Protein AF-0000000080394093 (afdb_homodimer)

Radius of gyration: 34.46 Å; Cα contacts (8 Å, |Δi|>4): 386; chains: 2; bounding box: 91×130×90 Å

Organism: NCBI:txid7252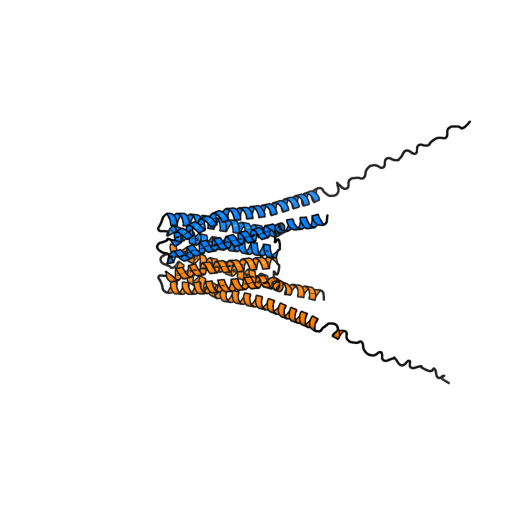0

Foldseek 3Di:
DPDDPPPPPPPDPPPPDDPPPVVPVPPVVVVVVVVVVVVLVVLLVVLVVLLVVLVVLLVQLLVLLVLLLVVQCPDPCVVVSVVLNVLSNVLNVLSVVLNVLVVCCLPPNVDPVSLVVNLVSLLVNLVSLVVSLVVLCVCLVVDDDPSNNVSSNSSSVSSNVSSVSSNVSSVSCVVSVVSSPPVVVVVVVVVVD/DPDDPPPVPPPPPPPDDDPPPVVVVPPVVVVVVVVVVVVLVVLLVVLVVLLVVLVVLLVQLLVLLVLLLVVQCPDPCNVVSVVLNVLSNVLNVLSVVLNVLVVCCLPPNVDPVSLVVNLVSLLVNLVSLVVSLVVLCVCLVVDPDPSNNVSSNSSSVSSNVSSVSSNVSSVSCVVSVVSSPVVVVVVVVVVVD

Secondary structure (DSSP, 8-state):
--------------------TTTTS-HHHHHHHHHHHHHHHHHHHHHHHHHHHHHHHHHHHHHHHHHHHHHHHTSS-HHHHHHHHHHHHHHHHHHHHHHHHHHHHHHT---HHHHHHHHHHHHHHHHHHHHHHHHHHHHHHH-SSHHHHHHHHHHHHHHHHHHHHHHHHHHHHHHHGGGGSHHHHHHHHHHH-/--------------------TTTTS-HHHHHHHHHHHHHHHHHHHHHHHHHHHHHHHHHHHHHHHHHHHHHHHTSS-HHHHHHHHHHHHHHHHHHHHHHHHHHHHHHT---HHHHHHHHHHHHHHHHHHHHHHHHHHHHHHT-SSHHHHHHHHHHHHHHHHHHHHHHHHHHHHHHHGGGGSHHHHHHHHHHH-

Solvent-accessible surface area (backbone atoms only — not comparable to full-atom values): 19921 Å² total; per-residue (Å²): 137,84,73,87,73,80,75,77,75,79,75,78,80,81,77,80,82,82,80,70,72,68,66,75,54,49,64,59,56,56,43,47,48,50,48,45,47,48,48,44,50,46,52,33,48,49,52,51,51,48,50,51,49,52,52,56,55,47,53,56,35,44,52,30,25,51,52,31,25,55,48,31,69,68,38,93,53,40,72,78,29,44,37,58,26,47,41,34,50,49,51,40,52,52,48,52,51,48,50,57,51,45,53,40,33,77,72,72,44,66,42,56,36,48,51,14,23,45,40,15,34,34,40,42,48,14,52,48,24,47,44,47,18,42,43,31,42,44,49,21,70,68,41,87,46,70,69,46,22,54,32,20,44,51,32,16,53,40,25,43,51,45,16,52,48,30,40,52,44,27,52,48,46,69,73,46,47,75,42,67,44,47,69,60,51,51,54,55,51,52,65,73,94,135,84,73,79,73,77,73,74,72,76,73,77,78,80,74,79,81,80,81,71,69,69,68,75,54,49,66,60,57,56,44,47,46,50,48,46,47,47,48,44,51,47,52,33,49,49,52,50,50,48,52,50,50,52,52,56,55,46,53,57,37,44,52,31,26,53,53,31,27,56,47,30,71,69,38,93,55,40,73,79,29,44,38,59,27,46,40,33,49,50,51,40,52,53,48,50,50,49,52,55,51,46,54,39,32,76,72,72,43,65,40,57,36,47,52,14,23,44,40,17,33,35,40,42,46,14,52,48,25,47,44,47,20,44,43,30,42,44,49,22,70,68,40,87,47,69,68,45,22,54,30,20,46,51,31,16,52,40,25,43,51,46,16,51,49,30,38,53,45,28,52,49,46,68,73,46,46,75,43,67,43,48,70,60,51,52,53,54,53,53,64,74,95

Nearest PDB structures (foldseek):
  8qae-assembly1_A  TM=5.872E-01  e=1.896E-01  synthetic construct
  2lqg-assembly1_A  TM=5.847E-01  e=2.191E-01  Mus musculus
  8vdp-assembly1_A  TM=6.093E-01  e=1.578E+00  Mus musculus
  8qae-assembly1_A  TM=5.872E-01  e=1.845E-01  synthetic construct
  2lqg-assembly1_A  TM=5.827E-01  e=2.239E-01  Mus musculus

Sequence (386 aa):
MCEKGICVALTPISLSPFVTVDKLVPTDFFGSATSSMSIFDDKGRLLKLTWYTCMAVSVAYVIAALVLASRLSKSETPVATQPTAFAAIWSMLVLLAILIGGTLVFNRVQTPVATGVLLGCTAMFSQIELMLFTIFEAHSRDAVTASEKSAGQATATFAFFLAVIFGVFSIFLLMWRQYLHVGSSQSSMDSYAMCEKGICVALTPISLSPFVTVDKLVPTDFFGSATSSMSIFDDKGRLLKLTWYTCMAVSVAYVIAALVLASRLSKSETPVATQPTAFAAIWSMLVLLAILIGGTLVFNRVQTPVATGVLLGCTAMFSQIELMLFTIFEAHSRDAVTASEKSAGQATATFAFFLAVIFGVFSIFLLMWRQYLHVGSSQSSMDSYA

pLDDT: mean 76.75, std 25.24, range [20.83, 98.19]

Structure (mmCIF, N/CA/C/O backbone):
data_AF-0000000080394093-model_v1
#
loop_
_entity.id
_entity.type
_entity.pdbx_description
1 polymer 'Uncharacterized protein'
#
loop_
_atom_site.group_PDB
_atom_site.id
_atom_site.type_symbol
_atom_site.label_atom_id
_atom_site.label_alt_id
_atom_site.label_comp_id
_atom_site.label_asym_id
_atom_site.label_entity_id
_atom_site.label_seq_id
_atom_site.pdbx_PDB_ins_code
_atom_site.Cartn_x
_atom_site.Cartn_y
_atom_site.Cartn_z
_atom_site.occupancy
_atom_site.B_iso_or_equiv
_atom_site.auth_seq_id
_atom_site.auth_comp_id
_atom_site.auth_asym_id
_atom_site.auth_atom_id
_atom_site.pdbx_PDB_model_num
ATOM 1 N N . MET A 1 1 ? 45.688 100.375 13.906 1 20.83 1 MET A N 1
ATOM 2 C CA . MET A 1 1 ? 46.625 99.312 14.094 1 20.83 1 MET A CA 1
ATOM 3 C C . MET A 1 1 ? 45.938 98.062 14.656 1 20.83 1 MET A C 1
ATOM 5 O O . MET A 1 1 ? 45.5 98.062 15.812 1 20.83 1 MET A O 1
ATOM 9 N N . CYS A 1 2 ? 45.25 97.312 13.883 1 25.61 2 CYS A N 1
ATOM 10 C CA . CYS A 1 2 ? 44.156 96.375 13.75 1 25.61 2 CYS A CA 1
ATOM 11 C C . CYS A 1 2 ? 44.594 95 14.258 1 25.61 2 CYS A C 1
ATOM 13 O O . CYS A 1 2 ? 45.219 94.25 13.523 1 25.61 2 CYS A O 1
ATOM 15 N N . GLU A 1 3 ? 45.406 95 15.312 1 21.2 3 GLU A N 1
ATOM 16 C CA . GLU A 1 3 ? 46.25 93.875 15.602 1 21.2 3 GLU A CA 1
ATOM 17 C C . GLU A 1 3 ? 45.438 92.562 15.562 1 21.2 3 GLU A C 1
ATOM 19 O O . GLU A 1 3 ? 44.188 92.625 15.633 1 21.2 3 GLU A O 1
ATOM 24 N N . LYS A 1 4 ? 46.156 91.312 16.062 1 27.62 4 LYS A N 1
ATOM 25 C CA . LYS A 1 4 ? 46.375 89.875 15.828 1 27.62 4 LYS A CA 1
ATOM 26 C C . LYS A 1 4 ? 45.219 89.062 16.375 1 27.62 4 LYS A C 1
ATOM 28 O O . LYS A 1 4 ? 45 89 17.578 1 27.62 4 LYS A O 1
ATOM 33 N N . GLY A 1 5 ? 44.094 89.188 15.93 1 23.94 5 GLY A N 1
ATOM 34 C CA . GLY A 1 5 ? 42.844 88.5 16.266 1 23.94 5 GLY A CA 1
ATOM 35 C C . GLY A 1 5 ? 42.969 87 16.328 1 23.94 5 GLY A C 1
ATOM 36 O O . GLY A 1 5 ? 43.344 86.375 15.352 1 23.94 5 GLY A O 1
ATOM 37 N N . ILE A 1 6 ? 43.469 86.5 17.359 1 23.64 6 ILE A N 1
ATOM 38 C CA . ILE A 1 6 ? 43.875 85.062 17.547 1 23.64 6 ILE A CA 1
ATOM 39 C C . ILE A 1 6 ? 42.719 84.188 17.156 1 23.64 6 ILE A C 1
ATOM 41 O O . ILE A 1 6 ? 41.594 84.312 17.672 1 23.64 6 ILE A O 1
ATOM 45 N N . CYS A 1 7 ? 42.531 83.688 15.945 1 24.7 7 CYS A N 1
ATOM 46 C CA . CYS A 1 7 ? 41.75 82.688 15.242 1 24.7 7 CYS A CA 1
ATOM 47 C C . CYS A 1 7 ? 41.75 81.375 15.992 1 24.7 7 CYS A C 1
ATOM 49 O O . CYS A 1 7 ? 42.781 80.688 16.031 1 24.7 7 CYS A O 1
ATOM 51 N N . VAL A 1 8 ? 41.406 81.312 17.172 1 24.25 8 VAL A N 1
ATOM 52 C CA . VAL A 1 8 ? 41.531 80 17.859 1 24.25 8 VAL A CA 1
ATOM 53 C C . VAL A 1 8 ? 40.812 78.938 17.062 1 24.25 8 VAL A C 1
ATOM 55 O O . VAL A 1 8 ? 39.625 79.062 16.75 1 24.25 8 VAL A O 1
ATOM 58 N N . ALA A 1 9 ? 41.438 78.25 16.125 1 24.19 9 ALA A N 1
ATOM 59 C CA . ALA A 1 9 ? 41.156 77.062 15.336 1 24.19 9 ALA A CA 1
ATOM 60 C C . ALA A 1 9 ? 40.562 75.938 16.203 1 24.19 9 ALA A C 1
ATOM 62 O O . ALA A 1 9 ? 41.219 75.438 17.125 1 24.19 9 ALA A O 1
ATOM 63 N N . LEU A 1 10 ? 39.375 76 16.625 1 24.02 10 LEU A N 1
ATOM 64 C CA . LEU A 1 10 ? 38.75 74.938 17.391 1 24.02 10 LEU A CA 1
ATOM 65 C C . LEU A 1 10 ? 38.938 73.562 16.688 1 24.02 10 LEU A C 1
ATOM 67 O O . LEU A 1 10 ? 38.531 73.375 15.547 1 24.02 10 LEU A O 1
ATOM 71 N N . THR A 1 11 ? 40 72.812 16.906 1 24.92 11 THR A N 1
ATOM 72 C CA . THR A 1 11 ? 40.375 71.5 16.391 1 24.92 11 THR A CA 1
ATOM 73 C C . THR A 1 11 ? 39.25 70.5 16.609 1 24.92 11 THR A C 1
ATOM 75 O O . THR A 1 11 ? 38.656 70.438 17.703 1 24.92 11 THR A O 1
ATOM 78 N N . PRO A 1 12 ? 38.469 70.062 15.57 1 25.78 12 PRO A N 1
ATOM 79 C CA . PRO A 1 12 ? 37.375 69.125 15.625 1 25.78 12 PRO A CA 1
ATOM 80 C C . PRO A 1 12 ? 37.781 67.812 16.312 1 25.78 12 PRO A C 1
ATOM 82 O O . PRO A 1 12 ? 38.906 67.312 16.094 1 25.78 12 PRO A O 1
ATOM 85 N N . ILE A 1 13 ? 37.531 67.5 17.516 1 27.77 13 ILE A N 1
ATOM 86 C CA . ILE A 1 13 ? 37.812 66.25 18.234 1 27.77 13 ILE A CA 1
ATOM 87 C C . ILE A 1 13 ? 37.438 65.062 17.375 1 27.77 13 ILE A C 1
ATOM 89 O O . ILE A 1 13 ? 36.344 65 16.812 1 27.77 13 ILE A O 1
ATOM 93 N N . SER A 1 14 ? 38.344 64.312 16.75 1 24.31 14 SER A N 1
ATOM 94 C CA . SER A 1 14 ? 38.312 63 16.062 1 24.31 14 SER A CA 1
ATOM 95 C C . SER A 1 14 ? 37.5 61.969 16.844 1 24.31 14 SER A C 1
ATOM 97 O O . SER A 1 14 ? 37.906 61.562 17.938 1 24.31 14 SER A O 1
ATOM 99 N N . LEU A 1 15 ? 36.25 61.938 16.969 1 25.78 15 LEU A N 1
ATOM 100 C CA . LEU A 1 15 ? 35.406 60.906 17.562 1 25.78 15 LEU A CA 1
ATOM 101 C C . LEU A 1 15 ? 35.812 59.531 17.031 1 25.78 15 LEU A C 1
ATOM 103 O O . LEU A 1 15 ? 35.844 59.312 15.82 1 25.78 15 LEU A O 1
ATOM 107 N N . SER A 1 16 ? 36.562 58.656 17.719 1 27.31 16 SER A N 1
ATOM 108 C CA . SER A 1 16 ? 37 57.312 17.422 1 27.31 16 SER A CA 1
ATOM 109 C C . SER A 1 16 ? 35.844 56.438 16.906 1 27.31 16 SER A C 1
ATOM 111 O O . SER A 1 16 ? 34.719 56.594 17.375 1 27.31 16 SER A O 1
ATOM 113 N N . PRO A 1 17 ? 35.906 55.719 15.734 1 27.92 17 PRO A N 1
ATOM 114 C CA . PRO A 1 17 ? 34.938 54.906 15.016 1 27.92 17 PRO A CA 1
ATOM 115 C C . PRO A 1 17 ? 34.219 53.906 15.914 1 27.92 17 PRO A C 1
ATOM 117 O O . PRO A 1 17 ? 34.75 53.531 16.969 1 27.92 17 PRO A O 1
ATOM 120 N N . PHE A 1 18 ? 32.812 53.625 15.812 1 30.44 18 PHE A N 1
ATOM 121 C CA . PHE A 1 18 ? 31.797 52.688 16.328 1 30.44 18 PHE A CA 1
ATOM 122 C C . PHE A 1 18 ? 32.312 51.281 16.359 1 30.44 18 PHE A C 1
ATOM 124 O O . PHE A 1 18 ? 32.875 50.781 15.375 1 30.44 18 PHE A O 1
ATOM 131 N N . VAL A 1 19 ? 32.75 50.719 17.438 1 30.94 19 VAL A N 1
ATOM 132 C CA . VAL A 1 19 ? 32.969 49.312 17.75 1 30.94 19 VAL A CA 1
ATOM 133 C C . VAL A 1 19 ? 31.938 48.438 17.047 1 30.94 19 VAL A C 1
ATOM 135 O O . VAL A 1 19 ? 30.734 48.625 17.25 1 30.94 19 VAL A O 1
ATOM 138 N N . THR A 1 20 ? 32.094 47.938 15.812 1 30.09 20 THR A N 1
ATOM 139 C CA . THR A 1 20 ? 31.297 46.969 15.031 1 30.09 20 THR A CA 1
ATOM 140 C C . THR A 1 20 ? 30.781 45.844 15.93 1 30.09 20 THR A C 1
ATOM 142 O O . THR A 1 20 ? 31.547 45.25 16.688 1 30.09 20 THR A O 1
ATOM 145 N N . VAL A 1 21 ? 29.531 45.844 16.391 1 33.91 21 VAL A N 1
ATOM 146 C CA . VAL A 1 21 ? 28.656 44.844 16.938 1 33.91 21 VAL A CA 1
ATOM 147 C C . VAL A 1 21 ? 28.953 43.5 16.281 1 33.91 21 VAL A C 1
ATOM 149 O O . VAL A 1 21 ? 28.203 42.531 16.438 1 33.91 21 VAL A O 1
ATOM 152 N N . ASP A 1 22 ? 29.875 43.375 15.344 1 34.09 22 ASP A N 1
ATOM 153 C CA . ASP A 1 22 ? 30.25 42.062 14.773 1 34.09 22 ASP A CA 1
ATOM 154 C C . ASP A 1 22 ? 30.688 41.094 15.859 1 34.09 22 ASP A C 1
ATOM 156 O O . ASP A 1 22 ? 30.672 39.875 15.641 1 34.09 22 ASP A O 1
ATOM 160 N N . LYS A 1 23 ? 31.281 41.5 16.875 1 38.34 23 LYS A N 1
ATOM 161 C CA . LYS A 1 23 ? 31.922 40.531 17.75 1 38.34 23 LYS A CA 1
ATOM 162 C C . LYS A 1 23 ? 30.891 39.812 18.625 1 38.34 23 LYS A C 1
ATOM 164 O O . LYS A 1 23 ? 31.156 38.719 19.141 1 38.34 23 LYS A O 1
ATOM 169 N N . LEU A 1 24 ? 29.953 40.562 19.172 1 37.5 24 LEU A N 1
ATOM 170 C CA . LEU A 1 24 ? 29.172 39.844 20.172 1 37.5 24 LEU A CA 1
ATOM 171 C C . LEU A 1 24 ? 28.234 38.844 19.516 1 37.5 24 LEU A C 1
ATOM 173 O O . LEU A 1 24 ? 27.453 38.156 20.219 1 37.5 24 LEU A O 1
ATOM 177 N N . VAL A 1 25 ? 27.812 39.125 18.328 1 38.84 25 VAL A N 1
ATOM 178 C CA . VAL A 1 25 ? 27.031 38 17.797 1 38.84 25 VAL A CA 1
ATOM 179 C C . VAL A 1 25 ? 27.938 36.781 17.656 1 38.84 25 VAL A C 1
ATOM 181 O O . VAL A 1 25 ? 28.922 36.812 16.922 1 38.84 25 VAL A O 1
ATOM 184 N N . PRO A 1 26 ? 28.188 36.062 18.75 1 39.56 26 PRO A N 1
ATOM 185 C CA . PRO A 1 26 ? 29.078 34.906 18.594 1 39.56 26 PRO A CA 1
ATOM 186 C C . PRO A 1 26 ? 28.969 34.281 17.219 1 39.56 26 PRO A C 1
ATOM 188 O O . PRO A 1 26 ? 27.875 34.094 16.688 1 39.56 26 PRO A O 1
ATOM 191 N N . THR A 1 27 ? 29.969 34.438 16.328 1 45.16 27 THR A N 1
ATOM 192 C CA . THR A 1 27 ? 30.203 33.656 15.109 1 45.16 27 THR A CA 1
ATOM 193 C C . THR A 1 27 ? 29.547 32.281 15.203 1 45.16 27 THR A C 1
ATOM 195 O O . THR A 1 27 ? 29.234 31.656 14.188 1 45.16 27 THR A O 1
ATOM 198 N N . ASP A 1 28 ? 29.484 31.812 16.422 1 45.22 28 ASP A N 1
ATOM 199 C CA . ASP A 1 28 ? 28.891 30.5 16.594 1 45.22 28 ASP A CA 1
ATOM 200 C C . ASP A 1 28 ? 27.391 30.516 16.281 1 45.22 28 ASP A C 1
ATOM 202 O O . ASP A 1 28 ? 26.812 29.484 15.953 1 45.22 28 ASP A O 1
ATOM 206 N N . PHE A 1 29 ? 26.703 31.594 16.562 1 45.97 29 PHE A N 1
ATOM 207 C CA . PHE A 1 29 ? 25.281 31.609 16.219 1 45.97 29 PHE A CA 1
ATOM 208 C C . PHE A 1 29 ? 25.094 31.594 14.711 1 45.97 29 PHE A C 1
ATOM 210 O O . PHE A 1 29 ? 24.203 30.906 14.203 1 45.97 29 PHE A O 1
ATOM 217 N N . PHE A 1 30 ? 25.781 32.469 13.914 1 50.31 30 PHE A N 1
ATOM 218 C CA . PHE A 1 30 ? 25.734 32.375 12.461 1 50.31 30 PHE A CA 1
ATOM 219 C C . PHE A 1 30 ? 26.312 31.062 11.977 1 50.31 30 PHE A C 1
ATOM 221 O O . PHE A 1 30 ? 25.875 30.531 10.953 1 50.31 30 PHE A O 1
ATOM 228 N N . GLY A 1 31 ? 27.297 30.672 12.586 1 49.72 31 GLY A N 1
ATOM 229 C CA . GLY A 1 31 ? 27.812 29.344 12.273 1 49.72 31 GLY A CA 1
ATOM 230 C C . GLY A 1 31 ? 26.812 28.234 12.539 1 49.72 31 GLY A C 1
ATOM 231 O O . GLY A 1 31 ? 26.688 27.312 11.742 1 49.72 31 GLY A O 1
ATOM 232 N N . SER A 1 32 ? 26.219 28.297 13.672 1 51.97 32 SER A N 1
ATOM 233 C CA . SER A 1 32 ? 25.188 27.312 13.992 1 51.97 32 SER A CA 1
ATOM 234 C C . SER A 1 32 ? 23.984 27.438 13.07 1 51.97 32 SER A C 1
ATOM 236 O O . SER A 1 32 ? 23.438 26.438 12.617 1 51.97 32 SER A O 1
ATOM 238 N N . ALA A 1 33 ? 23.562 28.672 12.828 1 50.19 33 ALA A N 1
ATOM 239 C CA . ALA A 1 33 ? 22.484 28.859 11.859 1 50.19 33 ALA A CA 1
ATOM 240 C C . ALA A 1 33 ? 22.922 28.438 10.461 1 50.19 33 ALA A C 1
ATOM 242 O O . ALA A 1 33 ? 22.141 27.812 9.727 1 50.19 33 ALA A O 1
ATOM 243 N N . THR A 1 34 ? 24.156 28.969 10.047 1 52.44 34 THR A N 1
ATOM 244 C CA . THR A 1 34 ? 24.641 28.531 8.75 1 52.44 34 THR A CA 1
ATOM 245 C C . THR A 1 34 ? 24.797 27.016 8.703 1 52.44 34 THR A C 1
ATOM 247 O O . THR A 1 34 ? 24.484 26.391 7.684 1 52.44 34 THR A O 1
ATOM 250 N N . SER A 1 35 ? 25.344 26.5 9.836 1 55.56 35 SER A N 1
ATOM 251 C CA . SER A 1 35 ? 25.438 25.047 9.898 1 55.56 35 SER A CA 1
ATOM 252 C C . SER A 1 35 ? 24.062 24.391 9.906 1 55.56 35 SER A C 1
ATOM 254 O O . SER A 1 35 ? 23.844 23.375 9.227 1 55.56 35 SER A O 1
ATOM 256 N N . SER A 1 36 ? 23.266 25.031 10.641 1 55.06 36 SER A N 1
ATOM 257 C CA . SER A 1 36 ? 21.906 24.5 10.672 1 55.06 36 SER A CA 1
ATOM 258 C C . SER A 1 36 ? 21.219 24.641 9.312 1 55.06 36 SER A C 1
ATOM 260 O O . SER A 1 36 ? 20.5 23.75 8.875 1 55.06 36 SER A O 1
ATOM 262 N N . MET A 1 37 ? 21.484 25.797 8.695 1 58.47 37 MET A N 1
ATOM 263 C CA . MET A 1 37 ? 20.922 25.984 7.359 1 58.47 37 MET A CA 1
ATOM 264 C C . MET A 1 37 ? 21.562 25.031 6.355 1 58.47 37 MET A C 1
ATOM 266 O O . MET A 1 37 ? 20.891 24.516 5.473 1 58.47 37 MET A O 1
ATOM 270 N N . SER A 1 38 ? 22.875 24.859 6.574 1 62.88 38 SER A N 1
ATOM 271 C CA . SER A 1 38 ? 23.547 23.922 5.695 1 62.88 38 SER A CA 1
ATOM 272 C C . SER A 1 38 ? 23.062 22.5 5.914 1 62.88 38 SER A C 1
ATOM 274 O O . SER A 1 38 ? 22.859 21.75 4.957 1 62.88 38 SER A O 1
ATOM 276 N N . ILE A 1 39 ? 22.781 22.188 7.152 1 58.75 39 ILE A N 1
ATOM 277 C CA . ILE A 1 39 ? 22.281 20.844 7.457 1 58.75 39 ILE A CA 1
ATOM 278 C C . ILE A 1 39 ? 20.859 20.703 6.922 1 58.75 39 ILE A C 1
ATOM 280 O O . ILE A 1 39 ? 20.5 19.641 6.383 1 58.75 39 ILE A O 1
ATOM 284 N N . PHE A 1 40 ? 20.172 21.812 7.141 1 60.78 40 PHE A N 1
ATOM 285 C CA . PHE A 1 40 ? 18.812 21.797 6.629 1 60.78 40 PHE A CA 1
ATOM 286 C C . PHE A 1 40 ? 18.812 21.641 5.113 1 60.78 40 PHE A C 1
ATOM 288 O O . PHE A 1 40 ? 18.016 20.875 4.562 1 60.78 40 PHE A O 1
ATOM 295 N N . ASP A 1 41 ? 19.719 22.359 4.57 1 70.06 41 ASP A N 1
ATOM 296 C CA . ASP A 1 41 ? 19.812 22.297 3.113 1 70.06 41 ASP A CA 1
ATOM 297 C C . ASP A 1 41 ? 20.297 20.922 2.656 1 70.06 41 ASP A C 1
ATOM 299 O O . ASP A 1 41 ? 19.828 20.406 1.638 1 70.06 41 ASP A O 1
ATOM 303 N N . ASP A 1 42 ? 21.078 20.375 3.547 1 78.88 42 ASP A N 1
ATOM 304 C CA . ASP A 1 42 ? 21.625 19.078 3.176 1 78.88 42 ASP A CA 1
ATOM 305 C C . ASP A 1 42 ? 20.578 17.969 3.295 1 78.88 42 ASP A C 1
ATOM 307 O O . ASP A 1 42 ? 20.484 17.094 2.43 1 78.88 42 ASP A O 1
ATOM 311 N N . LYS A 1 43 ? 19.781 18.141 4.34 1 82.81 43 LYS A N 1
ATOM 312 C CA . LYS A 1 43 ? 18.766 17.109 4.539 1 82.81 43 LYS A CA 1
ATOM 313 C C . LYS A 1 43 ? 17.672 17.203 3.482 1 82.81 43 LYS A C 1
ATOM 315 O O . LYS A 1 43 ? 17.172 16.188 2.998 1 82.81 43 LYS A O 1
ATOM 320 N N . GLY A 1 44 ? 17.328 18.375 3.129 1 83.75 44 GLY A N 1
ATOM 321 C CA . GLY A 1 44 ? 16.375 18.578 2.051 1 83.75 44 GLY A CA 1
ATOM 322 C C . GLY A 1 44 ? 16.875 18.062 0.712 1 83.75 44 GLY A C 1
ATOM 323 O O . GLY A 1 44 ? 16.125 17.438 -0.039 1 83.75 44 GLY A O 1
ATOM 324 N N . ARG A 1 45 ? 18.109 18.344 0.53 1 84.25 45 ARG A N 1
ATOM 325 C CA . ARG A 1 45 ? 18.719 17.891 -0.715 1 84.25 45 ARG A CA 1
ATOM 326 C C . ARG A 1 45 ? 18.797 16.375 -0.761 1 84.25 45 ARG A C 1
ATOM 328 O O . ARG A 1 45 ? 18.578 15.758 -1.812 1 84.25 45 ARG A O 1
ATOM 335 N N . LEU A 1 46 ? 19.109 15.75 0.337 1 86.62 46 LEU A N 1
ATOM 336 C CA . LEU A 1 46 ? 19.172 14.297 0.408 1 86.62 46 LEU A CA 1
ATOM 337 C C . LEU A 1 46 ? 17.812 13.664 0.141 1 86.62 46 LEU A C 1
ATOM 339 O O . LEU A 1 46 ? 17.734 12.625 -0.518 1 86.62 46 LEU A O 1
ATOM 343 N N . LEU A 1 47 ? 16.797 14.305 0.671 1 90.81 47 LEU A N 1
ATOM 344 C CA . LEU A 1 47 ? 15.445 13.812 0.432 1 90.81 47 LEU A CA 1
ATOM 345 C C . LEU A 1 47 ? 15.094 13.891 -1.05 1 90.81 47 LEU A C 1
ATOM 347 O O . LEU A 1 47 ? 14.523 12.945 -1.606 1 90.81 47 LEU A O 1
ATOM 351 N N . LYS A 1 48 ? 15.492 14.922 -1.657 1 88.44 48 LYS A N 1
ATOM 352 C CA . LYS A 1 48 ? 15.219 15.078 -3.082 1 88.44 48 LYS A CA 1
ATOM 353 C C . LYS A 1 48 ? 16.016 14.078 -3.908 1 88.44 48 LYS A C 1
ATOM 355 O O . LYS A 1 48 ? 15.5 13.492 -4.867 1 88.44 48 LYS A O 1
ATOM 360 N N . LEU A 1 49 ? 17.188 13.891 -3.5 1 89.62 49 LEU A N 1
ATOM 361 C CA . LEU A 1 49 ? 18.031 12.938 -4.207 1 89.62 49 LEU A CA 1
ATOM 362 C C . LEU A 1 49 ? 17.484 11.516 -4.078 1 89.62 49 LEU A C 1
ATOM 364 O O . LEU A 1 49 ? 17.5 10.75 -5.043 1 89.62 49 LEU A O 1
ATOM 368 N N . THR A 1 50 ? 17.031 11.195 -2.906 1 93.12 50 THR A N 1
ATOM 369 C CA . THR A 1 50 ? 16.453 9.867 -2.711 1 93.12 50 THR A CA 1
ATOM 370 C C . THR A 1 50 ? 15.188 9.688 -3.545 1 93.12 50 THR A C 1
ATOM 372 O O . THR A 1 50 ? 14.945 8.609 -4.098 1 93.12 50 THR A O 1
ATOM 375 N N . TRP A 1 51 ? 14.391 10.742 -3.656 1 93.69 51 TRP A N 1
ATOM 376 C CA . TRP A 1 51 ? 13.195 10.68 -4.488 1 93.69 51 TRP A CA 1
ATOM 377 C C . TRP A 1 51 ? 13.555 10.484 -5.953 1 93.69 51 TRP A C 1
ATOM 379 O O . TRP A 1 51 ? 12.938 9.68 -6.652 1 93.69 51 TRP A O 1
ATOM 389 N N . TYR A 1 52 ? 14.617 11.164 -6.383 1 92.75 52 TYR A N 1
ATOM 390 C CA . TYR A 1 52 ? 15.047 11.016 -7.77 1 92.75 52 TYR A CA 1
ATOM 391 C C . TYR A 1 52 ? 15.594 9.625 -8.031 1 92.75 52 TYR A C 1
ATOM 393 O O . TYR A 1 52 ? 15.43 9.078 -9.125 1 92.75 52 TYR A O 1
ATOM 401 N N . THR A 1 53 ? 16.219 9.039 -7.09 1 93.12 53 THR A N 1
ATOM 402 C CA . THR A 1 53 ? 16.656 7.656 -7.207 1 93.12 53 THR A CA 1
ATOM 403 C C . THR A 1 53 ? 15.469 6.711 -7.312 1 93.12 53 THR A C 1
ATOM 405 O O . THR A 1 53 ? 15.484 5.773 -8.109 1 93.12 53 THR A O 1
ATOM 408 N N . CYS A 1 54 ? 14.406 6.895 -6.488 1 95.88 54 CYS A N 1
ATOM 409 C CA . CYS A 1 54 ? 13.172 6.117 -6.598 1 95.88 54 CYS A CA 1
ATOM 410 C C . CYS A 1 54 ? 12.602 6.203 -8.008 1 95.88 54 CYS A C 1
ATOM 412 O O . CYS A 1 54 ? 12.188 5.191 -8.578 1 95.88 54 CYS A O 1
ATOM 414 N N . MET A 1 55 ? 12.68 7.371 -8.586 1 96.5 55 MET A N 1
ATOM 415 C CA . MET A 1 55 ? 12.125 7.574 -9.922 1 96.5 55 MET A CA 1
ATOM 416 C C . MET A 1 55 ? 12.938 6.816 -10.969 1 96.5 55 MET A C 1
ATOM 418 O O . MET A 1 55 ? 12.367 6.176 -11.852 1 96.5 55 MET A O 1
ATOM 422 N N . ALA A 1 56 ? 14.195 6.836 -10.82 1 94.06 56 ALA A N 1
ATOM 423 C CA . ALA A 1 56 ? 15.07 6.176 -11.789 1 94.06 56 ALA A CA 1
ATOM 424 C C . ALA A 1 56 ? 14.859 4.668 -11.773 1 94.06 56 ALA A C 1
ATOM 426 O O . ALA A 1 56 ? 14.672 4.051 -12.828 1 94.06 56 ALA A O 1
ATOM 427 N N . VAL A 1 57 ? 14.805 4.094 -10.609 1 96 57 VAL A N 1
ATOM 428 C CA . VAL A 1 57 ? 14.625 2.652 -10.492 1 96 57 VAL A CA 1
ATOM 429 C C . VAL A 1 57 ? 13.219 2.268 -10.93 1 96 57 VAL A C 1
ATOM 431 O O . VAL A 1 57 ? 13.008 1.188 -11.492 1 96 57 VAL A O 1
ATOM 434 N N . SER A 1 58 ? 12.273 3.176 -10.68 1 97.5 58 SER A N 1
ATOM 435 C CA . SER A 1 58 ? 10.883 2.916 -11.055 1 97.5 58 SER A CA 1
ATOM 436 C C . SER A 1 58 ? 10.734 2.777 -12.562 1 97.5 58 SER A C 1
ATOM 438 O O . SER A 1 58 ? 9.922 1.982 -13.047 1 97.5 58 SER A O 1
ATOM 440 N N . VAL A 1 59 ? 11.523 3.496 -13.328 1 95.5 59 VAL A N 1
ATOM 441 C CA . VAL A 1 59 ? 11.461 3.398 -14.781 1 95.5 59 VAL A CA 1
ATOM 442 C C . VAL A 1 59 ? 11.875 2 -15.227 1 95.5 59 VAL A C 1
ATOM 444 O O . VAL A 1 59 ? 11.219 1.386 -16.062 1 95.5 59 VAL A O 1
ATOM 447 N N . ALA A 1 60 ? 12.914 1.521 -14.664 1 95.88 60 ALA A N 1
ATOM 448 C CA . ALA A 1 60 ? 13.375 0.169 -14.977 1 95.88 60 ALA A CA 1
ATOM 449 C C . ALA A 1 60 ? 12.312 -0.865 -14.609 1 95.88 60 ALA A C 1
ATOM 451 O O . ALA A 1 60 ? 12.086 -1.821 -15.352 1 95.88 60 ALA A O 1
ATOM 452 N N . TYR A 1 61 ? 11.68 -0.691 -13.5 1 97.75 61 TYR A N 1
ATOM 453 C CA . TYR A 1 61 ? 10.633 -1.613 -13.078 1 97.75 61 TYR A CA 1
ATOM 454 C C . TYR A 1 61 ? 9.453 -1.582 -14.039 1 97.75 61 TYR A C 1
ATOM 456 O O . TYR A 1 61 ? 8.875 -2.623 -14.359 1 97.75 61 TYR A O 1
ATOM 464 N N . VAL A 1 62 ? 9.078 -0.386 -14.477 1 97 62 VAL A N 1
ATOM 465 C CA . VAL A 1 62 ? 7.941 -0.255 -15.383 1 97 62 VAL A CA 1
ATOM 466 C C . VAL A 1 62 ? 8.211 -1.033 -16.672 1 97 62 VAL A C 1
ATOM 468 O O . VAL A 1 62 ? 7.34 -1.768 -17.141 1 97 62 VAL A O 1
ATOM 471 N N . ILE A 1 63 ? 9.383 -0.994 -17.156 1 96.06 63 ILE A N 1
ATOM 472 C CA . ILE A 1 63 ? 9.75 -1.724 -18.359 1 96.06 63 ILE A CA 1
ATOM 473 C C . ILE A 1 63 ? 9.711 -3.227 -18.094 1 96.06 63 ILE A C 1
ATOM 475 O O . ILE A 1 63 ? 9.117 -3.986 -18.859 1 96.06 63 ILE A O 1
ATOM 479 N N . ALA A 1 64 ? 10.305 -3.652 -17.016 1 96.25 64 ALA A N 1
ATOM 480 C CA . ALA A 1 64 ? 10.344 -5.07 -16.656 1 96.25 64 ALA A CA 1
ATOM 481 C C . ALA A 1 64 ? 8.938 -5.625 -16.453 1 96.25 64 ALA A C 1
ATOM 483 O O . ALA A 1 64 ? 8.641 -6.746 -16.875 1 96.25 64 ALA A O 1
ATOM 484 N N . ALA A 1 65 ? 8.133 -4.859 -15.805 1 96.5 65 ALA A N 1
ATOM 485 C CA . ALA A 1 65 ? 6.762 -5.293 -15.539 1 96.5 65 ALA A CA 1
ATOM 486 C C . ALA A 1 65 ? 5.977 -5.457 -16.828 1 96.5 65 ALA A C 1
ATOM 488 O O . ALA A 1 65 ? 5.195 -6.398 -16.984 1 96.5 65 ALA A O 1
ATOM 489 N N . LEU A 1 66 ? 6.168 -4.582 -17.75 1 95.56 66 LEU A N 1
ATOM 490 C CA . LEU A 1 66 ? 5.492 -4.664 -19.031 1 95.56 66 LEU A CA 1
ATOM 491 C C . LEU A 1 66 ? 5.957 -5.895 -19.812 1 95.56 66 LEU A C 1
ATOM 493 O O . LEU A 1 66 ? 5.141 -6.602 -20.406 1 95.56 66 LEU A O 1
ATOM 497 N N . VAL A 1 67 ? 7.207 -6.145 -19.828 1 94.44 67 VAL A N 1
ATOM 498 C CA . VAL A 1 67 ? 7.75 -7.305 -20.531 1 94.44 67 VAL A CA 1
ATOM 499 C C . VAL A 1 67 ? 7.223 -8.586 -19.891 1 94.44 67 VAL A C 1
ATOM 501 O O . VAL A 1 67 ? 6.801 -9.508 -20.594 1 94.44 67 VAL A O 1
ATOM 504 N N . LEU A 1 68 ? 7.23 -8.617 -18.578 1 94.69 68 LEU A N 1
ATOM 505 C CA . LEU A 1 68 ? 6.734 -9.805 -17.875 1 94.69 68 LEU A CA 1
ATOM 506 C C . LEU A 1 68 ? 5.266 -10.047 -18.203 1 94.69 68 LEU A C 1
ATOM 508 O O . LEU A 1 68 ? 4.875 -11.172 -18.516 1 94.69 68 LEU A O 1
ATOM 512 N N . ALA A 1 69 ? 4.5 -9.039 -18.109 1 93.06 69 ALA A N 1
ATOM 513 C CA . ALA A 1 69 ? 3.074 -9.18 -18.391 1 93.06 69 ALA A CA 1
ATOM 514 C C . ALA A 1 69 ? 2.842 -9.664 -19.828 1 93.06 69 ALA A C 1
ATOM 516 O O . ALA A 1 69 ? 1.968 -10.5 -20.078 1 93.06 69 ALA A O 1
ATOM 517 N N . SER A 1 70 ? 3.582 -9.195 -20.766 1 92 70 SER A N 1
ATOM 518 C CA . SER A 1 70 ? 3.459 -9.609 -22.156 1 92 70 SER A CA 1
ATOM 519 C C . SER A 1 70 ? 3.816 -11.078 -22.328 1 92 70 SER A C 1
ATOM 521 O O . SER A 1 70 ? 3.154 -11.797 -23.078 1 92 70 SER A O 1
ATOM 523 N N . ARG A 1 71 ? 4.785 -11.492 -21.609 1 90.56 71 ARG A N 1
ATOM 524 C CA . ARG A 1 71 ? 5.219 -12.883 -21.719 1 90.56 71 ARG A CA 1
ATOM 525 C C . ARG A 1 71 ? 4.219 -13.82 -21.062 1 90.56 71 ARG A C 1
ATOM 527 O O . ARG A 1 71 ? 3.971 -14.922 -21.547 1 90.56 71 ARG A O 1
ATOM 534 N N . LEU A 1 72 ? 3.678 -13.344 -20 1 89.38 72 LEU A N 1
ATOM 535 C CA . LEU A 1 72 ? 2.73 -14.18 -19.266 1 89.38 72 LEU A CA 1
ATOM 536 C C . LEU A 1 72 ? 1.396 -14.258 -20 1 89.38 72 LEU A C 1
ATOM 538 O O . LEU A 1 72 ? 0.684 -15.258 -19.891 1 89.38 72 LEU A O 1
ATOM 542 N N . SER A 1 73 ? 1.021 -13.25 -20.672 1 85.38 73 SER A N 1
ATOM 543 C CA . SER A 1 73 ? -0.221 -13.25 -21.438 1 85.38 73 SER A CA 1
ATOM 544 C C . SER A 1 73 ? -0.145 -14.219 -22.625 1 85.38 73 SER A C 1
ATOM 546 O O . SER A 1 73 ? -1.168 -14.742 -23.062 1 85.38 73 SER A O 1
ATOM 548 N N . LYS A 1 74 ? 0.974 -14.555 -23.062 1 81 74 LYS A N 1
ATOM 549 C CA . LYS A 1 74 ? 1.187 -15.461 -24.203 1 81 74 LYS A CA 1
ATOM 550 C C . LYS A 1 74 ? 1.491 -16.875 -23.719 1 81 74 LYS A C 1
ATOM 552 O O . LYS A 1 74 ? 1.754 -17.766 -24.531 1 81 74 LYS A O 1
ATOM 557 N N . SER A 1 75 ? 1.427 -16.984 -22.438 1 77.12 75 SER A N 1
ATOM 558 C CA . SER A 1 75 ? 1.774 -18.297 -21.875 1 77.12 75 SER A CA 1
ATOM 559 C C . SER A 1 75 ? 0.706 -19.328 -22.203 1 77.12 75 SER A C 1
ATOM 561 O O . SER A 1 75 ? -0.453 -18.984 -22.438 1 77.12 75 SER A O 1
ATOM 563 N N . GLU A 1 76 ? 1.018 -20.531 -22.234 1 69.31 76 GLU A N 1
ATOM 564 C CA . GLU A 1 76 ? 0.162 -21.672 -22.531 1 69.31 76 GLU A CA 1
ATOM 565 C C . GLU A 1 76 ? -0.805 -21.953 -21.391 1 69.31 76 GLU A C 1
ATOM 567 O O . GLU A 1 76 ? -1.855 -22.562 -21.594 1 69.31 76 GLU A O 1
ATOM 572 N N . THR A 1 77 ? -0.455 -21.469 -20.188 1 67.69 77 THR A N 1
ATOM 573 C CA . THR A 1 77 ? -1.323 -21.656 -19.031 1 67.69 77 THR A CA 1
ATOM 574 C C . THR A 1 77 ? -1.81 -20.312 -18.5 1 67.69 77 THR A C 1
ATOM 576 O O . THR A 1 77 ? -1.414 -19.891 -17.406 1 67.69 77 THR A O 1
ATOM 579 N N . PRO A 1 78 ? -2.689 -19.797 -19.172 1 66.06 78 PRO A N 1
ATOM 580 C CA . PRO A 1 78 ? -3.086 -18.422 -18.859 1 66.06 78 PRO A CA 1
ATOM 581 C C . PRO A 1 78 ? -3.785 -18.312 -17.5 1 66.06 78 PRO A C 1
ATOM 583 O O . PRO A 1 78 ? -3.625 -17.312 -16.797 1 66.06 78 PRO A O 1
ATOM 586 N N . VAL A 1 79 ? -4.406 -19.328 -17.172 1 66.44 79 VAL A N 1
ATOM 587 C CA . VAL A 1 79 ? -5.195 -19.266 -15.945 1 66.44 79 VAL A CA 1
ATOM 588 C C . VAL A 1 79 ? -4.266 -19.125 -14.742 1 66.44 79 VAL A C 1
ATOM 590 O O . VAL A 1 79 ? -4.547 -18.359 -13.82 1 66.44 79 VAL A O 1
ATOM 593 N N . ALA A 1 80 ? -3.154 -19.703 -14.828 1 68.69 80 ALA A N 1
ATOM 594 C CA . ALA A 1 80 ? -2.221 -19.719 -13.703 1 68.69 80 ALA A CA 1
ATOM 595 C C . ALA A 1 80 ? -1.36 -18.453 -13.695 1 68.69 80 ALA A C 1
ATOM 597 O O . ALA A 1 80 ? -0.899 -18.031 -12.633 1 68.69 80 ALA A O 1
ATOM 598 N N . THR A 1 81 ? -1.273 -17.891 -14.906 1 81.81 81 THR A N 1
ATOM 599 C CA . THR A 1 81 ? -0.308 -16.812 -14.992 1 81.81 81 THR A CA 1
ATOM 600 C C . THR A 1 81 ? -1.019 -15.461 -15.062 1 81.81 81 THR A C 1
ATOM 602 O O . THR A 1 81 ? -0.407 -14.414 -14.82 1 81.81 81 THR A O 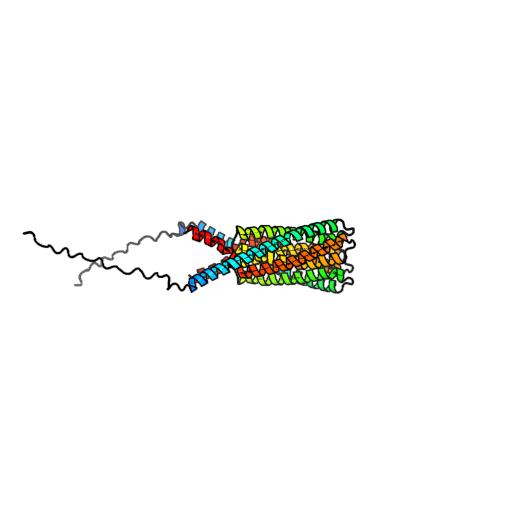1
ATOM 605 N N . GLN A 1 82 ? -2.318 -15.406 -15.18 1 87.31 82 GLN A N 1
ATOM 606 C CA . GLN A 1 82 ? -3.068 -14.18 -15.398 1 87.31 82 GLN A CA 1
ATOM 607 C C . GLN A 1 82 ? -3.041 -13.289 -14.156 1 87.31 82 GLN A C 1
ATOM 609 O O . GLN A 1 82 ? -2.85 -12.078 -14.258 1 87.31 82 GLN A O 1
ATOM 614 N N . PRO A 1 83 ? -3.193 -13.891 -12.977 1 89.88 83 PRO A N 1
ATOM 615 C CA . PRO A 1 83 ? -3.15 -13.016 -11.797 1 89.88 83 PRO A CA 1
ATOM 616 C C . PRO A 1 83 ? -1.788 -12.352 -11.609 1 89.88 83 PRO A C 1
ATOM 618 O O . PRO A 1 83 ? -1.714 -11.195 -11.18 1 89.88 83 PRO A O 1
ATOM 621 N N . THR A 1 84 ? -0.749 -13.078 -11.93 1 91 84 THR A N 1
ATOM 622 C CA . THR A 1 84 ? 0.591 -12.516 -11.82 1 91 84 THR A CA 1
ATOM 623 C C . THR A 1 84 ? 0.802 -11.406 -12.852 1 91 84 THR A C 1
ATOM 625 O O . THR A 1 84 ? 1.406 -10.375 -12.547 1 91 84 THR A O 1
ATOM 628 N N . ALA A 1 85 ? 0.275 -11.641 -14.031 1 92 85 ALA A N 1
ATOM 629 C CA . ALA A 1 85 ? 0.341 -10.602 -15.062 1 92 85 ALA A CA 1
ATOM 630 C C . ALA A 1 85 ? -0.452 -9.367 -14.641 1 92 85 ALA A C 1
ATOM 632 O O . ALA A 1 85 ? -0.004 -8.234 -14.852 1 92 85 ALA A O 1
ATOM 633 N N . PHE A 1 86 ? -1.567 -9.586 -14.07 1 92.94 86 PHE A N 1
ATOM 634 C CA . PHE A 1 86 ? -2.375 -8.484 -13.562 1 92.94 86 PHE A CA 1
ATOM 635 C C . PHE A 1 86 ? -1.63 -7.723 -12.469 1 92.94 86 PHE A C 1
ATOM 637 O O . PHE A 1 86 ? -1.622 -6.492 -12.461 1 92.94 86 PHE A O 1
ATOM 644 N N . ALA A 1 87 ? -1.05 -8.438 -11.523 1 94.5 87 ALA A N 1
ATOM 645 C CA . ALA A 1 87 ? -0.321 -7.805 -10.422 1 94.5 87 ALA A CA 1
ATOM 646 C C . ALA A 1 87 ? 0.826 -6.949 -10.953 1 94.5 87 ALA A C 1
ATOM 648 O O . ALA A 1 87 ? 1.094 -5.863 -10.422 1 94.5 87 ALA A O 1
ATOM 649 N N . ALA A 1 88 ? 1.443 -7.391 -11.953 1 95.31 88 ALA A N 1
ATOM 650 C CA . ALA A 1 88 ? 2.553 -6.645 -12.539 1 95.31 88 ALA A CA 1
ATOM 651 C C . ALA A 1 88 ? 2.066 -5.344 -13.172 1 95.31 88 ALA A C 1
ATOM 653 O O . ALA A 1 88 ? 2.615 -4.273 -12.898 1 95.31 88 ALA A O 1
ATOM 654 N N . ILE A 1 89 ? 1.062 -5.418 -13.922 1 95.31 89 ILE A N 1
ATOM 655 C CA . ILE A 1 89 ? 0.528 -4.242 -14.602 1 95.31 89 ILE A CA 1
ATOM 656 C C . ILE A 1 89 ? -0.062 -3.279 -13.57 1 95.31 89 ILE A C 1
ATOM 658 O O . ILE A 1 89 ? 0.177 -2.07 -13.641 1 95.31 89 ILE A O 1
ATOM 662 N N . TRP A 1 90 ? -0.782 -3.795 -12.664 1 96.19 90 TRP A N 1
ATOM 663 C CA . TRP A 1 90 ? -1.437 -2.957 -11.664 1 96.19 90 TRP A CA 1
ATOM 664 C C . TRP A 1 90 ? -0.408 -2.258 -10.781 1 96.19 90 TRP A C 1
ATOM 666 O O . TRP A 1 90 ? -0.565 -1.08 -10.453 1 96.19 90 TRP A O 1
ATOM 676 N N . SER A 1 91 ? 0.59 -3.016 -10.383 1 96.38 91 SER A N 1
ATOM 677 C CA . SER A 1 91 ? 1.607 -2.398 -9.531 1 96.38 91 SER A CA 1
ATOM 678 C C . SER A 1 91 ? 2.334 -1.278 -10.273 1 96.38 91 SER A C 1
ATOM 680 O O . SER A 1 91 ? 2.713 -0.274 -9.664 1 96.38 91 SER A O 1
ATOM 682 N N . MET A 1 92 ? 2.502 -1.471 -11.562 1 96.44 92 MET A N 1
ATOM 683 C CA . MET A 1 92 ? 3.156 -0.407 -12.32 1 96.44 92 MET A CA 1
ATOM 684 C C . MET A 1 92 ? 2.266 0.829 -12.406 1 96.44 92 MET A C 1
ATOM 686 O O . MET A 1 92 ? 2.756 1.957 -12.344 1 96.44 92 MET A O 1
ATOM 690 N N . LEU A 1 93 ? 0.986 0.662 -12.539 1 96.88 93 LEU A N 1
ATOM 691 C CA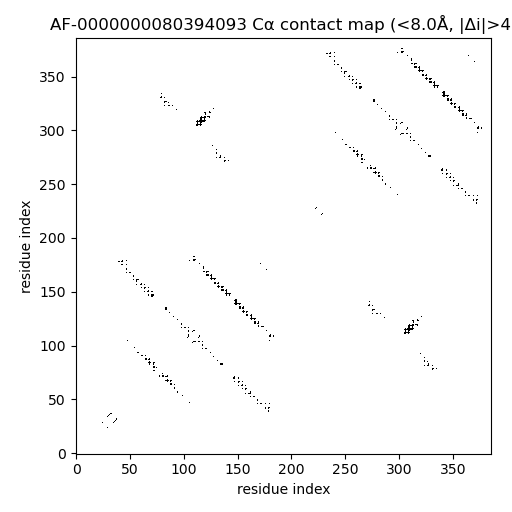 . LEU A 1 93 ? 0.059 1.788 -12.578 1 96.88 93 LEU A CA 1
ATOM 692 C C . LEU A 1 93 ? 0.042 2.523 -11.242 1 96.88 93 LEU A C 1
ATOM 694 O O . LEU A 1 93 ? 0.048 3.756 -11.203 1 96.88 93 LEU A O 1
ATOM 698 N N . VAL A 1 94 ? -0.014 1.78 -10.195 1 97.56 94 VAL A N 1
ATOM 699 C CA . VAL A 1 94 ? 0.024 2.367 -8.859 1 97.56 94 VAL A CA 1
ATOM 700 C C . VAL A 1 94 ? 1.326 3.143 -8.672 1 97.56 94 VAL A C 1
ATOM 702 O O . VAL A 1 94 ? 1.324 4.246 -8.125 1 97.56 94 VAL A O 1
ATOM 705 N N . LEU A 1 95 ? 2.385 2.545 -9.133 1 97.88 95 LEU A N 1
ATOM 706 C CA . LEU A 1 95 ? 3.688 3.193 -9.039 1 97.88 95 LEU A CA 1
ATOM 707 C C . LEU A 1 95 ? 3.691 4.52 -9.789 1 97.88 95 LEU A C 1
ATOM 709 O O . LEU A 1 95 ? 4.172 5.531 -9.273 1 97.88 95 LEU A O 1
ATOM 713 N N . LEU A 1 96 ? 3.184 4.535 -10.953 1 97.19 96 LEU A N 1
ATOM 714 C CA . LEU A 1 96 ? 3.125 5.762 -11.742 1 97.19 96 LEU A CA 1
ATOM 715 C C . LEU A 1 96 ? 2.303 6.828 -11.031 1 97.19 96 LEU A C 1
ATOM 717 O O . LEU A 1 96 ? 2.676 8 -11.023 1 97.19 96 LEU A O 1
ATOM 721 N N . ALA A 1 97 ? 1.241 6.422 -10.422 1 96.88 97 ALA A N 1
ATOM 722 C CA . ALA A 1 97 ? 0.422 7.355 -9.648 1 96.88 97 ALA A CA 1
ATOM 723 C C . ALA A 1 97 ? 1.208 7.941 -8.477 1 96.88 97 ALA A C 1
ATOM 725 O O . ALA A 1 97 ? 1.131 9.141 -8.211 1 96.88 97 ALA A O 1
ATOM 726 N N . ILE A 1 98 ? 1.962 7.156 -7.809 1 97.56 98 ILE A N 1
ATOM 727 C CA . ILE A 1 98 ? 2.77 7.605 -6.68 1 97.56 98 ILE A CA 1
ATOM 728 C C . ILE A 1 98 ? 3.834 8.586 -7.168 1 97.56 98 ILE A C 1
ATOM 730 O O . ILE A 1 98 ? 4.098 9.602 -6.516 1 97.56 98 ILE A O 1
ATOM 734 N N . LEU A 1 99 ? 4.395 8.258 -8.312 1 97.19 99 LEU A N 1
ATOM 735 C CA . LEU A 1 99 ? 5.457 9.109 -8.836 1 97.19 99 LEU A CA 1
ATOM 736 C C . LEU A 1 99 ? 4.91 10.477 -9.227 1 97.19 99 LEU A C 1
ATOM 738 O O . LEU A 1 99 ? 5.523 11.508 -8.93 1 97.19 99 LEU A O 1
ATOM 742 N N . ILE A 1 100 ? 3.84 10.469 -9.875 1 95.12 100 ILE A N 1
ATOM 743 C CA . ILE A 1 100 ? 3.201 11.734 -10.234 1 95.12 100 ILE A CA 1
ATOM 744 C C . ILE A 1 100 ? 2.805 12.492 -8.977 1 95.12 100 ILE A C 1
ATOM 746 O O . ILE A 1 100 ? 3.111 13.68 -8.836 1 95.12 100 ILE A O 1
ATOM 750 N N . GLY A 1 101 ? 2.176 11.836 -8.062 1 93.94 101 GLY A N 1
ATOM 751 C CA . GLY A 1 101 ? 1.765 12.453 -6.809 1 93.94 101 GLY A CA 1
ATOM 752 C C . GLY A 1 101 ? 2.932 12.945 -5.977 1 93.94 101 GLY A C 1
ATOM 753 O O . GLY A 1 101 ? 2.877 14.039 -5.406 1 93.94 101 GLY A O 1
ATOM 754 N N . GLY A 1 102 ? 3.92 12.133 -5.84 1 94.31 102 GLY A N 1
ATOM 755 C CA . GLY A 1 102 ? 5.086 12.531 -5.066 1 94.31 102 GLY A CA 1
ATOM 756 C C . GLY A 1 102 ? 5.805 13.734 -5.648 1 94.31 102 GLY A C 1
ATOM 757 O O . GLY A 1 102 ? 6.242 14.617 -4.91 1 94.31 102 GLY A O 1
ATOM 758 N N . THR A 1 103 ? 5.91 13.734 -6.957 1 92.81 103 THR A N 1
ATOM 759 C CA . THR A 1 103 ? 6.555 14.875 -7.602 1 92.81 103 THR A CA 1
ATOM 760 C C . THR A 1 103 ? 5.742 16.156 -7.383 1 92.81 103 THR A C 1
ATOM 762 O O . THR A 1 103 ? 6.312 17.234 -7.207 1 92.81 103 THR A O 1
ATOM 765 N N . LEU A 1 104 ? 4.473 16.016 -7.32 1 91.69 104 LEU A N 1
ATOM 766 C CA . LEU A 1 104 ? 3.627 17.172 -7.016 1 91.69 104 LEU A CA 1
ATOM 767 C C . LEU A 1 104 ? 3.854 17.656 -5.59 1 91.69 104 LEU A C 1
ATOM 769 O O . LEU A 1 104 ? 3.857 18.859 -5.328 1 91.69 104 LEU A O 1
ATOM 773 N N . VAL A 1 105 ? 4.023 16.75 -4.695 1 90.69 105 VAL A N 1
ATOM 774 C CA . VAL A 1 105 ? 4.238 17.094 -3.295 1 90.69 105 VAL A CA 1
ATOM 775 C C . VAL A 1 105 ? 5.574 17.812 -3.141 1 90.69 105 VAL A C 1
ATOM 777 O O . VAL A 1 105 ? 5.684 18.781 -2.381 1 90.69 105 VAL A O 1
ATOM 780 N N . PHE A 1 106 ? 6.535 17.422 -3.83 1 87.88 106 PHE A N 1
ATOM 781 C CA . PHE A 1 106 ? 7.859 18.031 -3.727 1 87.88 106 PHE A CA 1
ATOM 782 C C . PHE A 1 106 ? 7.887 19.391 -4.402 1 87.88 106 PHE A C 1
ATOM 784 O O . PHE A 1 106 ? 8.625 20.297 -3.984 1 87.88 106 PHE A O 1
ATOM 791 N N . ASN A 1 107 ? 6.961 19.672 -5.312 1 85.38 107 ASN A N 1
ATOM 792 C CA . ASN A 1 107 ? 7.117 20.875 -6.117 1 85.38 107 ASN A CA 1
ATOM 793 C C . ASN A 1 107 ? 5.996 21.875 -5.855 1 85.38 107 ASN A C 1
ATOM 795 O O . ASN A 1 107 ? 6.207 23.078 -5.922 1 85.38 107 ASN A O 1
ATOM 799 N N . ARG A 1 108 ? 4.809 21.375 -5.492 1 83 108 ARG A N 1
ATOM 800 C CA . ARG A 1 108 ? 3.686 22.312 -5.512 1 83 108 ARG A CA 1
ATOM 801 C C . ARG A 1 108 ? 2.893 22.234 -4.211 1 83 108 ARG A C 1
ATOM 803 O O . ARG A 1 108 ? 2.465 23.266 -3.682 1 83 108 ARG A O 1
ATOM 810 N N . VAL A 1 109 ? 2.625 21.078 -3.801 1 80.69 109 VAL A N 1
ATOM 811 C CA . VAL A 1 109 ? 1.696 20.875 -2.693 1 80.69 109 VAL A CA 1
ATOM 812 C C . VAL A 1 109 ? 2.465 20.469 -1.439 1 80.69 109 VAL A C 1
ATOM 814 O O . VAL A 1 109 ? 2.4 19.312 -1.017 1 80.69 109 VAL A O 1
ATOM 817 N N . GLN A 1 110 ? 2.994 21.406 -0.856 1 81.38 110 GLN A N 1
ATOM 818 C CA . GLN A 1 110 ? 3.818 21.094 0.309 1 81.38 110 GLN A CA 1
ATOM 819 C C . GLN A 1 110 ? 3.041 21.312 1.604 1 81.38 110 GLN A C 1
ATOM 821 O O . GLN A 1 110 ? 3.449 22.109 2.453 1 81.38 110 GLN A O 1
ATOM 826 N N . THR A 1 111 ? 1.936 20.578 1.749 1 86.44 111 THR A N 1
ATOM 827 C CA . THR A 1 111 ? 1.147 20.594 2.977 1 86.44 111 THR A CA 1
ATOM 828 C C . THR A 1 111 ? 1.464 19.375 3.836 1 86.44 111 THR A C 1
ATOM 830 O O . THR A 1 111 ? 1.901 18.344 3.322 1 86.44 111 THR A O 1
ATOM 833 N N . PRO A 1 112 ? 1.307 19.609 5.062 1 89.19 112 PRO A N 1
ATOM 834 C CA . PRO A 1 112 ? 1.576 18.484 5.949 1 89.19 112 PRO A CA 1
ATOM 835 C C . PRO A 1 112 ? 0.733 17.25 5.609 1 89.19 112 PRO A C 1
ATOM 837 O O . PRO A 1 112 ? 1.21 16.125 5.727 1 89.19 112 PRO A O 1
ATOM 840 N N . VAL A 1 113 ? -0.469 17.453 5.195 1 89.5 113 VAL A N 1
ATOM 841 C CA . VAL A 1 113 ? -1.327 16.328 4.82 1 89.5 113 VAL A CA 1
ATOM 842 C C . VAL A 1 113 ? -0.754 15.625 3.59 1 89.5 113 VAL A C 1
ATOM 844 O O . VAL A 1 113 ? -0.674 14.391 3.551 1 89.5 113 VAL A O 1
ATOM 847 N N . ALA A 1 114 ? -0.351 16.391 2.635 1 93.12 114 ALA A N 1
ATOM 848 C CA . ALA A 1 114 ? 0.198 15.82 1.409 1 93.12 114 ALA A CA 1
ATOM 849 C C . ALA A 1 114 ? 1.471 15.023 1.696 1 93.12 114 ALA A C 1
ATOM 851 O O . ALA A 1 114 ? 1.691 13.961 1.114 1 93.12 114 ALA A O 1
ATOM 852 N N . THR A 1 115 ? 2.252 15.531 2.527 1 93.31 115 THR A N 1
ATOM 853 C CA . THR A 1 115 ? 3.465 14.828 2.93 1 93.31 115 THR A CA 1
ATOM 854 C C . THR A 1 115 ? 3.125 13.523 3.643 1 93.31 115 THR A C 1
ATOM 856 O O . THR A 1 115 ? 3.781 12.5 3.422 1 93.31 115 THR A O 1
ATOM 859 N N . GLY A 1 116 ? 2.15 13.609 4.449 1 94.62 116 GLY A N 1
ATOM 860 C CA . GLY A 1 116 ? 1.703 12.391 5.105 1 94.62 116 GLY A CA 1
ATOM 861 C C . GLY A 1 116 ? 1.179 11.352 4.133 1 94.62 116 GLY A C 1
ATOM 862 O O . GLY A 1 116 ? 1.487 10.164 4.262 1 94.62 116 GLY A O 1
ATOM 863 N N . VAL A 1 117 ? 0.44 11.758 3.209 1 95.94 117 VAL A N 1
ATOM 864 C CA . VAL A 1 117 ? -0.091 10.852 2.201 1 95.94 117 VAL A CA 1
ATOM 865 C C . VAL A 1 117 ? 1.059 10.188 1.446 1 95.94 117 VAL A C 1
ATOM 867 O O . VAL A 1 117 ? 1.056 8.969 1.24 1 95.94 117 VAL A O 1
ATOM 870 N N . LEU A 1 118 ? 1.961 11 1.075 1 96.94 118 LEU A N 1
ATOM 871 C CA . LEU A 1 118 ? 3.111 10.461 0.359 1 96.94 118 LEU A CA 1
ATOM 872 C C . LEU A 1 118 ? 3.867 9.453 1.221 1 96.94 118 LEU A C 1
ATOM 874 O O . LEU A 1 118 ? 4.258 8.391 0.739 1 96.94 118 LEU A O 1
ATOM 878 N N . LEU A 1 119 ? 4.027 9.766 2.404 1 96.94 119 LEU A N 1
ATOM 879 C CA . LEU A 1 119 ? 4.695 8.867 3.34 1 96.94 119 LEU A CA 1
ATOM 880 C C . LEU A 1 119 ? 3.947 7.539 3.443 1 96.94 119 LEU A C 1
ATOM 882 O O . LEU A 1 119 ? 4.555 6.469 3.357 1 96.94 119 LEU A O 1
ATOM 886 N N . GLY A 1 120 ? 2.676 7.621 3.631 1 97.44 120 GLY A N 1
ATOM 887 C CA . GLY A 1 120 ? 1.878 6.406 3.693 1 97.44 120 GLY A CA 1
ATOM 888 C C . GLY A 1 120 ? 1.931 5.59 2.416 1 97.44 120 GLY A C 1
ATOM 889 O O . GLY A 1 120 ? 2.117 4.371 2.459 1 97.44 120 GLY A O 1
ATOM 890 N N . CYS A 1 121 ? 1.782 6.238 1.345 1 97.81 121 CYS A N 1
ATOM 891 C CA . CYS A 1 121 ? 1.786 5.562 0.052 1 97.81 121 CYS A CA 1
ATOM 892 C C . CYS A 1 121 ? 3.125 4.879 -0.201 1 97.81 121 CYS A C 1
ATOM 894 O O . CYS A 1 121 ? 3.164 3.725 -0.634 1 97.81 121 CYS A O 1
ATOM 896 N N . THR A 1 122 ? 4.207 5.637 0.045 1 97.88 122 THR A N 1
ATOM 897 C CA . THR A 1 122 ? 5.523 5.09 -0.26 1 97.88 122 THR A CA 1
ATOM 898 C C . THR A 1 122 ? 5.875 3.959 0.703 1 97.88 122 THR A C 1
ATOM 900 O O . THR A 1 122 ? 6.48 2.961 0.304 1 97.88 122 THR A O 1
ATOM 903 N N . ALA A 1 123 ? 5.523 4.078 1.933 1 97.81 123 ALA A N 1
ATOM 904 C CA . ALA A 1 123 ? 5.758 3.004 2.893 1 97.81 123 ALA A CA 1
ATOM 905 C C . ALA A 1 123 ? 4.996 1.74 2.502 1 97.81 123 ALA A C 1
ATOM 907 O O . ALA A 1 123 ? 5.551 0.638 2.537 1 97.81 123 ALA A O 1
ATOM 908 N N . MET A 1 124 ? 3.775 1.891 2.115 1 98.19 124 MET A N 1
ATOM 909 C CA . MET A 1 124 ? 2.945 0.748 1.743 1 98.19 124 MET A CA 1
ATOM 910 C C . MET A 1 124 ? 3.395 0.162 0.408 1 98.19 124 MET A C 1
ATOM 912 O O . MET A 1 124 ? 3.301 -1.048 0.194 1 98.19 124 MET A O 1
ATOM 916 N N . PHE A 1 125 ? 3.801 1.044 -0.495 1 98 125 PHE A N 1
ATOM 917 C CA . PHE A 1 125 ? 4.277 0.53 -1.774 1 98 125 PHE A CA 1
ATOM 918 C C . PHE A 1 125 ? 5.492 -0.369 -1.58 1 98 125 PHE A C 1
ATOM 920 O O . PHE A 1 125 ? 5.664 -1.352 -2.303 1 98 125 PHE A O 1
ATOM 927 N N . SER A 1 126 ? 6.363 0.036 -0.62 1 97.5 126 SER A N 1
ATOM 928 C CA . SER A 1 126 ? 7.48 -0.834 -0.266 1 97.5 126 SER A CA 1
ATOM 929 C C . SER A 1 126 ? 6.996 -2.23 0.111 1 97.5 126 SER A C 1
ATOM 931 O O . SER A 1 126 ? 7.574 -3.23 -0.319 1 97.5 126 SER A O 1
ATOM 933 N N . GLN A 1 127 ? 5.918 -2.307 0.835 1 96.5 127 GLN A N 1
ATOM 934 C CA . GLN A 1 127 ? 5.363 -3.59 1.249 1 96.5 127 GLN A CA 1
ATOM 935 C C . GLN A 1 127 ? 4.77 -4.344 0.061 1 96.5 127 GLN A C 1
ATOM 937 O O . GLN A 1 127 ? 4.91 -5.562 -0.041 1 96.5 127 GLN A O 1
ATOM 942 N N . ILE A 1 128 ? 4.074 -3.635 -0.809 1 95.56 128 ILE A N 1
ATOM 943 C CA . ILE A 1 128 ? 3.537 -4.23 -2.027 1 95.56 128 ILE A CA 1
ATOM 944 C C . ILE A 1 128 ? 4.664 -4.898 -2.814 1 95.56 128 ILE A C 1
ATOM 946 O O . ILE A 1 128 ? 4.547 -6.062 -3.203 1 95.56 128 ILE A O 1
ATOM 950 N N . GLU A 1 129 ? 5.723 -4.172 -2.965 1 97.31 129 GLU A N 1
ATOM 951 C CA . GLU A 1 129 ? 6.812 -4.66 -3.803 1 97.31 129 GLU A CA 1
ATOM 952 C C . GLU A 1 129 ? 7.539 -5.828 -3.139 1 97.31 129 GLU A C 1
ATOM 954 O O . GLU A 1 129 ? 8.023 -6.734 -3.822 1 97.31 129 GLU A O 1
ATOM 959 N N . LEU A 1 130 ? 7.602 -5.855 -1.875 1 96.62 130 LEU A N 1
ATOM 960 C CA . LEU A 1 130 ? 8.18 -6.996 -1.169 1 96.62 130 LEU A CA 1
ATOM 961 C C . LEU A 1 130 ? 7.371 -8.266 -1.438 1 96.62 130 LEU A C 1
ATOM 963 O O . LEU A 1 130 ? 7.941 -9.32 -1.71 1 96.62 130 LEU A O 1
ATOM 967 N N . MET A 1 131 ? 6.066 -8.141 -1.406 1 95.69 131 MET A N 1
ATOM 968 C CA . MET A 1 131 ? 5.215 -9.289 -1.681 1 95.69 131 MET A CA 1
ATOM 969 C C . MET A 1 131 ? 5.324 -9.719 -3.143 1 95.69 131 MET A C 1
ATOM 971 O O . MET A 1 131 ? 5.434 -10.906 -3.441 1 95.69 131 MET A O 1
ATOM 975 N N . LEU A 1 132 ? 5.352 -8.781 -3.955 1 95.12 132 LEU A N 1
ATOM 976 C CA . LEU A 1 132 ? 5.418 -9.094 -5.379 1 95.12 132 LEU A CA 1
ATOM 977 C C . LEU A 1 132 ? 6.77 -9.703 -5.738 1 95.12 132 LEU A C 1
ATOM 979 O O . LEU A 1 132 ? 6.855 -10.555 -6.625 1 95.12 132 LEU A O 1
ATOM 983 N N . PHE A 1 133 ? 7.816 -9.297 -5.051 1 96 133 PHE A N 1
ATOM 984 C CA . PHE A 1 133 ? 9.133 -9.891 -5.266 1 96 133 PHE A CA 1
ATOM 985 C C . PHE A 1 133 ? 9.078 -11.406 -5.082 1 96 133 PHE A C 1
ATOM 987 O O . PHE A 1 133 ? 9.57 -12.156 -5.926 1 96 133 PHE A O 1
ATOM 994 N N . THR A 1 134 ? 8.414 -11.828 -4.031 1 94.12 134 THR A N 1
ATOM 995 C CA . THR A 1 134 ? 8.352 -13.258 -3.746 1 94.12 134 THR A CA 1
ATOM 996 C C . THR A 1 134 ? 7.488 -13.977 -4.781 1 94.12 134 THR A C 1
ATOM 998 O O . THR A 1 134 ? 7.809 -15.094 -5.191 1 94.12 134 THR A O 1
ATOM 1001 N N . ILE A 1 135 ? 6.484 -13.297 -5.227 1 91.75 135 ILE A N 1
ATOM 1002 C CA . ILE A 1 135 ? 5.57 -13.891 -6.191 1 91.75 135 ILE A CA 1
ATOM 1003 C C . ILE A 1 135 ? 6.254 -14 -7.555 1 91.75 135 ILE A C 1
ATOM 1005 O O . ILE A 1 135 ? 6.195 -15.047 -8.203 1 91.75 135 ILE A O 1
ATOM 1009 N N . PHE A 1 136 ? 6.93 -12.992 -7.98 1 93.81 136 PHE A N 1
ATOM 1010 C CA . PHE A 1 136 ? 7.605 -13.008 -9.273 1 93.81 136 PHE A CA 1
ATOM 1011 C C . PHE A 1 136 ? 8.766 -14 -9.266 1 93.81 136 PHE A C 1
ATOM 1013 O O . PHE A 1 136 ? 9.031 -14.664 -10.273 1 93.81 136 PHE A O 1
ATOM 1020 N N . GLU A 1 137 ? 9.477 -14.047 -8.164 1 92.88 137 GLU A N 1
ATOM 1021 C CA . GLU A 1 137 ? 10.586 -14.992 -8.055 1 92.88 137 GLU A CA 1
ATOM 1022 C C . GLU A 1 137 ? 10.086 -16.438 -8.164 1 92.88 137 GLU A C 1
ATOM 1024 O O . GLU A 1 137 ? 10.711 -17.266 -8.836 1 92.88 137 GLU A O 1
ATOM 1029 N N . ALA A 1 138 ? 8.984 -16.719 -7.523 1 88.81 138 ALA A N 1
ATOM 1030 C CA . ALA A 1 138 ? 8.414 -18.062 -7.594 1 88.81 138 ALA A CA 1
ATOM 1031 C C . ALA A 1 138 ? 7.961 -18.391 -9.016 1 88.81 138 ALA A C 1
ATOM 1033 O O . ALA A 1 138 ? 8.188 -19.516 -9.5 1 88.81 138 ALA A O 1
ATOM 1034 N N . HIS A 1 139 ? 7.383 -17.484 -9.633 1 85.38 139 HIS A N 1
ATOM 1035 C CA . HIS A 1 139 ? 6.941 -17.703 -11.008 1 85.38 139 HIS A CA 1
ATOM 1036 C C . HIS A 1 139 ? 8.125 -17.938 -11.938 1 85.38 139 HIS A C 1
ATOM 1038 O O . HIS A 1 139 ? 8.039 -18.75 -12.867 1 85.38 139 HIS A O 1
ATOM 1044 N N . SER A 1 140 ? 9.156 -17.203 -11.711 1 89.12 140 SER A N 1
ATOM 1045 C CA . SER A 1 140 ? 10.336 -17.359 -12.555 1 89.12 140 SER A CA 1
ATOM 1046 C C . SER A 1 140 ? 10.953 -18.75 -12.391 1 89.12 140 SER A C 1
ATOM 1048 O O . SER A 1 140 ? 11.461 -19.328 -13.359 1 89.12 140 SER A O 1
ATOM 1050 N N . ARG A 1 141 ? 10.875 -19.234 -11.258 1 86.44 141 ARG A N 1
ATOM 1051 C CA . ARG A 1 141 ? 11.422 -20.562 -10.992 1 86.44 141 ARG A CA 1
ATOM 1052 C C . ARG A 1 141 ? 10.586 -21.656 -11.672 1 86.44 141 ARG A C 1
ATOM 1054 O O . ARG A 1 141 ? 11.117 -22.672 -12.109 1 86.44 141 ARG A O 1
ATOM 1061 N N . ASP A 1 142 ? 9.336 -21.453 -11.797 1 82 142 ASP A N 1
ATOM 1062 C CA . ASP A 1 142 ? 8.422 -22.453 -12.352 1 82 142 ASP A CA 1
ATOM 1063 C C . ASP A 1 142 ? 8.203 -22.219 -13.844 1 82 142 ASP A C 1
ATOM 1065 O O . ASP A 1 142 ? 7.426 -22.938 -14.484 1 82 142 ASP A O 1
ATOM 1069 N N . ALA A 1 143 ? 8.82 -21.266 -14.367 1 85.38 143 ALA A N 1
ATOM 1070 C CA . ALA A 1 143 ? 8.586 -20.906 -15.766 1 85.38 143 ALA A CA 1
ATOM 1071 C C . ALA A 1 143 ? 9.023 -22.047 -16.703 1 85.38 143 ALA A C 1
ATOM 1073 O O . ALA A 1 143 ? 10.039 -22.703 -16.453 1 85.38 143 ALA A O 1
ATOM 1074 N N . VAL A 1 144 ? 8.297 -22.203 -17.688 1 80.5 144 VAL A N 1
ATOM 1075 C CA . VAL A 1 144 ? 8.547 -23.281 -18.641 1 80.5 144 VAL A CA 1
ATOM 1076 C C . VAL A 1 144 ? 9.531 -22.828 -19.703 1 80.5 144 VAL A C 1
ATOM 1078 O O . VAL A 1 144 ? 10.438 -23.578 -20.078 1 80.5 144 VAL A O 1
ATOM 1081 N N . THR A 1 145 ? 9.359 -21.547 -20.094 1 86.31 145 THR A N 1
ATOM 1082 C CA . THR A 1 145 ? 10.211 -21.047 -21.172 1 86.31 145 THR A CA 1
ATOM 1083 C C . THR A 1 145 ? 11.32 -20.172 -20.609 1 86.31 145 THR A C 1
ATOM 1085 O O . THR A 1 145 ? 11.148 -19.516 -19.562 1 86.31 145 THR A O 1
ATOM 1088 N N . ALA A 1 146 ? 12.422 -20.109 -21.297 1 88.94 146 ALA A N 1
ATOM 1089 C CA . ALA A 1 146 ? 13.578 -19.297 -20.891 1 88.94 146 ALA A CA 1
ATOM 1090 C C . ALA A 1 146 ? 13.234 -17.812 -20.891 1 88.94 146 ALA A C 1
ATOM 1092 O O . ALA A 1 146 ? 13.727 -17.047 -20.047 1 88.94 146 ALA A O 1
ATOM 1093 N N . SER A 1 147 ? 12.461 -17.406 -21.828 1 88.56 147 SER A N 1
ATOM 1094 C CA . SER A 1 147 ? 12.07 -16 -21.922 1 88.56 147 SER A CA 1
ATOM 1095 C C . SER A 1 147 ? 11.219 -15.578 -20.734 1 88.56 147 SER A C 1
ATOM 1097 O O . SER A 1 147 ? 11.398 -14.484 -20.203 1 88.56 147 SER A O 1
ATOM 1099 N N . GLU A 1 148 ? 10.383 -16.438 -20.312 1 88.56 148 GLU A N 1
ATOM 1100 C CA . GLU A 1 148 ? 9.555 -16.156 -19.141 1 88.56 148 GLU A CA 1
ATOM 1101 C C . GLU A 1 148 ? 10.391 -16.141 -17.875 1 88.56 148 GLU A C 1
ATOM 1103 O O . GLU A 1 148 ? 10.172 -15.312 -16.984 1 88.56 148 GLU A O 1
ATOM 1108 N N . LYS A 1 149 ? 11.336 -17.016 -17.844 1 91.5 149 LYS A N 1
ATOM 1109 C CA . LYS A 1 149 ? 12.211 -17.094 -16.672 1 91.5 149 LYS A CA 1
ATOM 1110 C C . LYS A 1 149 ? 13.055 -15.828 -16.531 1 91.5 149 LYS A C 1
ATOM 1112 O O . LYS A 1 149 ? 13.156 -15.258 -15.453 1 91.5 149 LYS A O 1
ATOM 1117 N N . SER A 1 150 ? 13.617 -15.461 -17.688 1 92.25 150 SER A N 1
ATOM 1118 C CA . SER A 1 150 ? 14.445 -14.266 -17.656 1 92.25 150 SER A CA 1
ATOM 1119 C C . SER A 1 150 ? 13.625 -13.031 -17.312 1 92.25 150 SER A C 1
ATOM 1121 O O . SER A 1 150 ? 14.07 -12.164 -16.562 1 92.25 150 SER A O 1
ATOM 1123 N N . ALA A 1 151 ? 12.445 -12.898 -17.812 1 92.56 151 ALA A N 1
ATOM 1124 C CA . ALA A 1 151 ? 11.562 -11.766 -17.531 1 92.56 151 ALA A CA 1
ATOM 1125 C C . ALA A 1 151 ? 11.117 -11.766 -16.078 1 92.56 151 ALA A C 1
ATOM 1127 O O . ALA A 1 151 ? 11.055 -10.711 -15.438 1 92.56 151 ALA A O 1
ATOM 1128 N N . GLY A 1 152 ? 10.82 -12.938 -15.609 1 94.19 152 GLY A N 1
ATOM 1129 C CA . GLY A 1 152 ? 10.43 -13.062 -14.219 1 94.19 152 GLY A CA 1
ATOM 1130 C C . GLY A 1 152 ? 11.539 -12.703 -13.25 1 94.19 152 GLY A C 1
ATOM 1131 O O . GLY A 1 152 ? 11.305 -12.008 -12.25 1 94.19 152 GLY A O 1
ATOM 1132 N N . GLN A 1 153 ? 12.719 -13.109 -13.578 1 94.69 153 GLN A N 1
ATOM 1133 C CA . GLN A 1 153 ? 13.859 -12.828 -12.711 1 94.69 153 GLN A CA 1
ATOM 1134 C C . GLN A 1 153 ? 14.188 -11.336 -12.719 1 94.69 153 GLN A C 1
ATOM 1136 O O . GLN A 1 153 ? 14.484 -10.758 -11.672 1 94.69 153 GLN A O 1
ATOM 1141 N N . ALA A 1 154 ? 14.148 -10.812 -13.852 1 94.44 154 ALA A N 1
ATOM 1142 C CA . ALA A 1 154 ? 14.414 -9.375 -13.953 1 94.44 154 ALA A CA 1
ATOM 1143 C C . ALA A 1 154 ? 13.383 -8.57 -13.164 1 94.44 154 ALA A C 1
ATOM 1145 O O . ALA A 1 154 ? 13.742 -7.672 -12.398 1 94.44 154 ALA A O 1
ATOM 1146 N N . THR A 1 155 ? 12.133 -8.844 -13.344 1 96.38 155 THR A N 1
ATOM 1147 C CA . THR A 1 155 ? 11.078 -8.117 -12.648 1 96.38 155 THR A CA 1
ATOM 1148 C C . THR A 1 155 ? 11.172 -8.32 -11.141 1 96.38 155 THR A C 1
ATOM 1150 O O . THR A 1 155 ? 10.961 -7.379 -10.367 1 96.38 155 THR A O 1
ATOM 1153 N N . ALA A 1 156 ? 11.539 -9.531 -10.758 1 96.75 156 ALA A N 1
ATOM 1154 C CA . ALA A 1 156 ? 11.719 -9.812 -9.336 1 96.75 156 ALA A CA 1
ATOM 1155 C C . ALA A 1 156 ? 12.859 -8.992 -8.75 1 96.75 156 ALA A C 1
ATOM 1157 O O . ALA A 1 156 ? 12.742 -8.438 -7.656 1 96.75 156 ALA A O 1
ATOM 1158 N N . THR A 1 157 ? 13.898 -8.922 -9.469 1 96.19 157 THR A N 1
ATOM 1159 C CA . THR A 1 157 ? 15.062 -8.164 -9.016 1 96.19 157 THR A CA 1
ATOM 1160 C C . THR A 1 157 ? 14.703 -6.688 -8.828 1 96.19 157 THR A C 1
ATOM 1162 O O . THR A 1 157 ? 15.008 -6.094 -7.793 1 96.19 157 THR A O 1
ATOM 1165 N N . PHE A 1 158 ? 14.016 -6.145 -9.742 1 97.06 158 PHE A N 1
ATOM 1166 C CA . PHE A 1 158 ? 13.656 -4.734 -9.656 1 97.06 158 PHE A CA 1
ATOM 1167 C C . PHE A 1 158 ? 12.594 -4.516 -8.586 1 97.06 158 PHE A C 1
ATOM 1169 O O . PHE A 1 158 ? 12.578 -3.477 -7.922 1 97.06 158 PHE A O 1
ATOM 1176 N N . ALA A 1 159 ? 11.727 -5.441 -8.422 1 97.56 159 ALA A N 1
ATOM 1177 C CA . ALA A 1 159 ? 10.75 -5.348 -7.336 1 97.56 159 ALA A CA 1
ATOM 1178 C C . ALA A 1 159 ? 11.445 -5.32 -5.977 1 97.56 159 ALA A C 1
ATOM 1180 O O . ALA A 1 159 ? 11.047 -4.57 -5.082 1 97.56 159 ALA A O 1
ATOM 1181 N N . PHE A 1 160 ? 12.469 -6.105 -5.824 1 97.19 160 PHE A N 1
ATOM 1182 C CA . PHE A 1 160 ? 13.219 -6.129 -4.574 1 97.19 160 PHE A CA 1
ATOM 1183 C C . PHE A 1 160 ? 13.898 -4.785 -4.324 1 97.19 160 PHE A C 1
ATOM 1185 O O . PHE A 1 160 ? 13.836 -4.254 -3.211 1 97.19 160 PHE A O 1
ATOM 1192 N N . PHE A 1 161 ? 14.5 -4.27 -5.355 1 97.25 161 PHE A N 1
ATOM 1193 C CA . PHE A 1 161 ? 15.156 -2.979 -5.23 1 97.25 161 PHE A CA 1
ATOM 1194 C C . PHE A 1 161 ? 14.156 -1.887 -4.883 1 97.25 161 PHE A C 1
ATOM 1196 O O . PHE A 1 161 ? 14.445 -1.003 -4.074 1 97.25 161 PHE A O 1
ATOM 1203 N N . LEU A 1 162 ? 13 -1.931 -5.504 1 97.94 162 LEU A N 1
ATOM 1204 C CA . LEU A 1 162 ? 11.969 -0.944 -5.203 1 97.94 162 LEU A CA 1
ATOM 1205 C C . LEU A 1 162 ? 11.5 -1.068 -3.756 1 97.94 162 LEU A C 1
ATOM 1207 O O . LEU A 1 162 ? 11.258 -0.06 -3.09 1 97.94 162 LEU A O 1
ATOM 1211 N N . ALA A 1 163 ? 11.375 -2.293 -3.27 1 97.81 163 ALA A N 1
ATOM 1212 C CA . ALA A 1 163 ? 10.977 -2.504 -1.88 1 97.81 163 ALA A CA 1
ATOM 1213 C C . ALA A 1 163 ? 11.953 -1.828 -0.92 1 97.81 163 ALA A C 1
ATOM 1215 O O . ALA A 1 163 ? 11.539 -1.133 0.009 1 97.81 163 ALA A O 1
ATOM 1216 N N . VAL A 1 164 ? 13.148 -1.972 -1.232 1 97.06 164 VAL A N 1
ATOM 1217 C CA . VAL A 1 164 ? 14.195 -1.457 -0.353 1 97.06 164 VAL A CA 1
ATOM 1218 C C . VAL A 1 164 ? 14.25 0.065 -0.458 1 97.06 164 VAL A C 1
ATOM 1220 O O . VAL A 1 164 ? 14.234 0.765 0.557 1 97.06 164 VAL A O 1
ATOM 1223 N N . ILE A 1 165 ? 14.289 0.566 -1.659 1 97.06 165 ILE A N 1
ATOM 1224 C CA . ILE A 1 165 ? 14.516 1.994 -1.852 1 97.06 165 ILE A CA 1
ATOM 1225 C C . ILE A 1 165 ? 13.305 2.779 -1.358 1 97.06 165 ILE A C 1
ATOM 1227 O O . ILE A 1 165 ? 13.445 3.844 -0.754 1 97.06 165 ILE A O 1
ATOM 1231 N N . PHE A 1 166 ? 12.117 2.326 -1.624 1 98.06 166 PHE A N 1
ATOM 1232 C CA . PHE A 1 166 ? 10.938 3.021 -1.122 1 98.06 166 PHE A CA 1
ATOM 1233 C C . PHE A 1 166 ? 10.844 2.902 0.394 1 98.06 166 PHE A C 1
ATOM 1235 O O . PHE A 1 166 ? 10.352 3.814 1.064 1 98.06 166 PHE A O 1
ATOM 1242 N N . GLY A 1 167 ? 11.32 1.795 0.918 1 97.44 167 GLY A N 1
ATOM 1243 C CA . GLY A 1 167 ? 11.414 1.697 2.367 1 97.44 167 GLY A CA 1
ATOM 1244 C C . GLY A 1 167 ? 12.352 2.723 2.977 1 97.44 167 GLY A C 1
ATOM 1245 O O . GLY A 1 167 ? 11.984 3.41 3.934 1 97.44 167 GLY A O 1
ATOM 1246 N N . VAL A 1 168 ? 13.469 2.869 2.416 1 95.75 168 VAL A N 1
ATOM 1247 C CA . VAL A 1 168 ? 14.461 3.826 2.887 1 95.75 168 VAL A CA 1
ATOM 1248 C C . VAL A 1 168 ? 13.93 5.246 2.717 1 95.75 168 VAL A C 1
ATOM 1250 O O . VAL A 1 168 ? 14.047 6.07 3.627 1 95.75 168 VAL A O 1
ATOM 1253 N N . PHE A 1 169 ? 13.367 5.523 1.604 1 96.62 169 PHE A N 1
ATOM 1254 C CA . PHE A 1 169 ? 12.797 6.848 1.366 1 96.62 169 PHE A CA 1
ATOM 1255 C C . PHE A 1 169 ? 11.758 7.188 2.426 1 96.62 169 PHE A C 1
ATOM 1257 O O . PHE A 1 169 ? 11.727 8.305 2.939 1 96.62 169 PHE A O 1
ATOM 1264 N N . SER A 1 170 ? 10.922 6.234 2.668 1 96.81 170 SER A N 1
ATOM 1265 C CA . SER A 1 170 ? 9.875 6.473 3.654 1 96.81 170 SER A CA 1
ATOM 1266 C C . SER A 1 170 ? 10.469 6.785 5.023 1 96.81 170 SER A C 1
ATOM 1268 O O . SER A 1 170 ? 9.953 7.641 5.746 1 96.81 170 SER A O 1
ATOM 1270 N N . ILE A 1 171 ? 11.461 6.109 5.363 1 95.06 171 ILE A N 1
ATOM 1271 C CA . ILE A 1 171 ? 12.117 6.379 6.641 1 95.06 171 ILE A CA 1
ATOM 1272 C C . ILE A 1 171 ? 12.703 7.785 6.633 1 95.06 171 ILE A C 1
ATOM 1274 O O . ILE A 1 171 ? 12.531 8.539 7.59 1 95.06 171 ILE A O 1
ATOM 1278 N N . PHE A 1 172 ? 13.375 8.164 5.551 1 93.5 172 PHE A N 1
ATOM 1279 C CA . PHE A 1 172 ? 13.945 9.508 5.426 1 93.5 172 PHE A CA 1
ATOM 1280 C C . PHE A 1 172 ? 12.852 10.562 5.477 1 93.5 172 PHE A C 1
ATOM 1282 O O . PHE A 1 172 ? 13.016 11.609 6.113 1 93.5 172 PHE A O 1
ATOM 1289 N N . LEU A 1 173 ? 11.844 10.305 4.773 1 93.75 173 LEU A N 1
ATOM 1290 C CA . LEU A 1 173 ? 10.734 11.258 4.758 1 93.75 173 LEU A CA 1
ATOM 1291 C C . LEU A 1 173 ? 10.133 11.414 6.148 1 93.75 173 LEU A C 1
ATOM 1293 O O . LEU A 1 173 ? 9.734 12.516 6.539 1 93.75 173 LEU A O 1
ATOM 1297 N N . LEU A 1 174 ? 10.039 10.391 6.84 1 91.94 174 LEU A N 1
ATOM 1298 C CA . LEU A 1 174 ? 9.516 10.438 8.195 1 91.94 174 LEU A CA 1
ATOM 1299 C C . LEU A 1 174 ? 10.414 11.266 9.102 1 91.94 174 LEU A C 1
ATOM 1301 O O . LEU A 1 174 ? 9.93 12.055 9.914 1 91.94 174 LEU A O 1
ATOM 1305 N N . MET A 1 175 ? 11.656 11.141 8.906 1 90.56 175 MET A N 1
ATOM 1306 C CA . MET A 1 175 ? 12.625 11.805 9.781 1 90.56 175 MET A CA 1
ATOM 1307 C C . MET A 1 175 ? 12.82 13.258 9.383 1 90.56 175 MET A C 1
ATOM 1309 O O . MET A 1 175 ? 13.008 14.125 10.234 1 90.56 175 MET A O 1
ATOM 1313 N N . TRP A 1 176 ? 12.742 13.547 8.148 1 88.19 176 TRP A N 1
ATOM 1314 C CA . TRP A 1 176 ? 13.141 14.875 7.68 1 88.19 176 TRP A CA 1
ATOM 1315 C C . TRP A 1 176 ? 11.992 15.555 6.945 1 88.19 176 TRP A C 1
ATOM 1317 O O . TRP A 1 176 ? 12.219 16.391 6.066 1 88.19 176 TRP A O 1
ATOM 1327 N N . ARG A 1 177 ? 10.859 15.234 7.293 1 85.31 177 ARG A N 1
ATOM 1328 C CA . ARG A 1 177 ? 9.703 15.797 6.598 1 85.31 177 ARG A CA 1
ATOM 1329 C C . ARG A 1 177 ? 9.625 17.312 6.801 1 85.31 177 ARG A C 1
ATOM 1331 O O . ARG A 1 177 ? 9.086 18.031 5.957 1 85.31 177 ARG A O 1
ATOM 1338 N N . GLN A 1 178 ? 10.086 17.797 7.879 1 83 178 GLN A N 1
ATOM 1339 C CA . GLN A 1 178 ? 10.023 19.219 8.18 1 83 178 GLN A CA 1
ATOM 1340 C C . GLN A 1 178 ? 10.844 20.031 7.18 1 83 178 GLN A C 1
ATOM 1342 O O . GLN A 1 178 ? 10.602 21.234 6.988 1 83 178 GLN A O 1
ATOM 1347 N N . TYR A 1 179 ? 11.766 19.328 6.605 1 75.5 179 TYR A N 1
ATOM 1348 C CA . TYR A 1 179 ? 12.664 20.031 5.695 1 75.5 179 TYR A CA 1
ATOM 1349 C C . TYR A 1 179 ? 12.086 20.078 4.285 1 75.5 179 TYR A C 1
ATOM 1351 O O . TYR A 1 179 ? 12.648 20.719 3.398 1 75.5 179 TYR A O 1
ATOM 1359 N N . LEU A 1 180 ? 11.023 19.391 4.086 1 74.06 180 LEU A N 1
ATOM 1360 C CA . LEU A 1 180 ? 10.352 19.453 2.791 1 74.06 180 LEU A CA 1
ATOM 1361 C C . LEU A 1 180 ? 9.664 20.812 2.607 1 74.06 180 LEU A C 1
ATOM 1363 O O . LEU A 1 180 ? 9.5 21.281 1.478 1 74.06 180 LEU A O 1
ATOM 1367 N N . HIS A 1 181 ? 9.242 21.469 3.709 1 62.03 181 HIS A N 1
ATOM 1368 C CA . HIS A 1 181 ? 8.406 22.672 3.715 1 62.03 181 HIS A CA 1
ATOM 1369 C C . HIS A 1 181 ? 9.258 23.938 3.596 1 62.03 181 HIS A C 1
ATOM 1371 O O . HIS A 1 181 ? 8.734 25.016 3.314 1 62.03 181 HIS A O 1
ATOM 1377 N N . VAL A 1 182 ? 10.445 23.875 3.918 1 51.16 182 VAL A N 1
ATOM 1378 C CA . VAL A 1 182 ? 11.234 25.094 4.059 1 51.16 182 VAL A CA 1
ATOM 1379 C C . VAL A 1 182 ? 11.328 25.812 2.711 1 51.16 182 VAL A C 1
ATOM 1381 O O . VAL A 1 182 ? 11.352 27.047 2.654 1 51.16 182 VAL A O 1
ATOM 1384 N N . GLY A 1 183 ? 11.367 25.141 1.677 1 45.03 183 GLY A N 1
ATOM 1385 C CA . GLY A 1 183 ? 11.547 26.062 0.571 1 45.03 183 GLY A CA 1
ATOM 1386 C C . GLY A 1 183 ? 10.406 27.062 0.445 1 45.03 183 GLY A C 1
ATOM 1387 O O . GLY A 1 183 ? 10.531 28.062 -0.271 1 45.03 183 GLY A O 1
ATOM 1388 N N . SER A 1 184 ? 9.227 26.703 0.776 1 42.19 184 SER A N 1
ATOM 1389 C CA . SER A 1 184 ? 8.211 27.734 0.567 1 42.19 184 SER A CA 1
ATOM 1390 C C . SER A 1 184 ? 8.32 28.828 1.61 1 42.19 184 SER A C 1
ATOM 1392 O O . SER A 1 184 ? 7.762 29.922 1.431 1 42.19 184 SER A O 1
ATOM 1394 N N . SER A 1 185 ? 8.711 28.594 2.785 1 38.94 185 SER A N 1
ATOM 1395 C CA . SER A 1 185 ? 8.812 29.734 3.691 1 38.94 185 SER A CA 1
ATOM 1396 C C . SER A 1 185 ? 9.859 30.734 3.211 1 38.94 185 SER A C 1
ATOM 1398 O O . SER A 1 185 ? 9.844 31.906 3.607 1 38.94 185 SER A O 1
ATOM 1400 N N . GLN A 1 186 ? 10.867 30.297 2.709 1 37.88 186 GLN A N 1
ATOM 1401 C CA . GLN A 1 186 ? 11.812 31.328 2.266 1 37.88 186 GLN A CA 1
ATOM 1402 C C . GLN A 1 186 ? 11.188 32.25 1.222 1 37.88 186 GLN A C 1
ATOM 1404 O O . GLN A 1 186 ? 11.492 33.438 1.167 1 37.88 186 GLN A O 1
ATOM 1409 N N . SER A 1 187 ? 10.336 31.703 0.401 1 37.78 187 SER A N 1
ATOM 1410 C CA . SER A 1 187 ? 9.75 32.656 -0.541 1 37.78 187 SER A CA 1
ATOM 1411 C C . SER A 1 187 ? 8.828 33.656 0.167 1 37.78 187 SER A C 1
ATOM 1413 O O . SER A 1 187 ? 8.75 34.812 -0.216 1 37.78 187 SER A O 1
ATOM 1415 N N . SER A 1 188 ? 8.164 33.188 1.139 1 36.88 188 SER A N 1
ATOM 1416 C CA . SER A 1 188 ? 7.324 34.156 1.806 1 36.88 188 SER A CA 1
ATOM 1417 C C . SER A 1 188 ? 8.164 35.125 2.646 1 36.88 188 SER A C 1
ATOM 1419 O O . SER A 1 188 ? 7.773 36.281 2.865 1 36.88 188 SER A O 1
ATOM 1421 N N . MET A 1 189 ? 9.211 34.625 3.234 1 35.25 189 MET A N 1
ATOM 1422 C CA . MET A 1 189 ? 10.07 35.562 3.951 1 35.25 189 MET A CA 1
ATOM 1423 C C . MET A 1 189 ? 10.766 36.5 2.984 1 35.25 189 MET A C 1
ATOM 1425 O O . MET A 1 189 ? 10.977 37.688 3.301 1 35.25 189 MET A O 1
ATOM 1429 N N . ASP A 1 190 ? 11.133 36 1.904 1 38.31 190 ASP A N 1
ATOM 1430 C CA . ASP A 1 190 ? 11.758 36.938 0.969 1 38.31 190 ASP A CA 1
ATOM 1431 C C . ASP A 1 190 ? 10.734 37.906 0.404 1 38.31 190 ASP A C 1
ATOM 1433 O O . ASP A 1 190 ? 11.086 39.031 -0.009 1 38.31 190 ASP A O 1
ATOM 1437 N N . SER A 1 191 ? 9.523 37.5 0.358 1 37.31 191 SER A N 1
ATOM 1438 C CA . SER A 1 191 ? 8.586 38.5 -0.131 1 37.31 191 SER A CA 1
ATOM 1439 C C . SER A 1 191 ? 8.375 39.594 0.898 1 37.31 191 SER A C 1
ATOM 1441 O O . SER A 1 191 ? 7.758 40.625 0.599 1 37.31 191 SER A O 1
ATOM 1443 N N . TYR A 1 192 ? 8.508 39.219 2.186 1 36.69 192 TYR A N 1
ATOM 1444 C CA . TYR A 1 192 ? 8.328 40.312 3.15 1 36.69 192 TYR A CA 1
ATOM 1445 C C . TYR A 1 192 ? 9.617 41.094 3.309 1 36.69 192 TYR A C 1
ATOM 1447 O O . TYR A 1 192 ? 9.648 42.094 4.023 1 36.69 192 TYR A O 1
ATOM 1455 N N . ALA A 1 193 ? 10.664 40.562 2.721 1 34.84 193 ALA A N 1
ATOM 1456 C CA . ALA A 1 193 ? 11.781 41.531 2.729 1 34.84 193 ALA A CA 1
ATOM 1457 C C . ALA A 1 193 ? 11.727 42.438 1.518 1 34.84 193 ALA A C 1
ATOM 1459 O O . ALA A 1 193 ? 11.281 42.031 0.44 1 34.84 193 ALA A O 1
ATOM 1460 N N . MET B 1 1 ? -43.906 69.562 66.625 1 21.41 1 MET B N 1
ATOM 1461 C CA . MET B 1 1 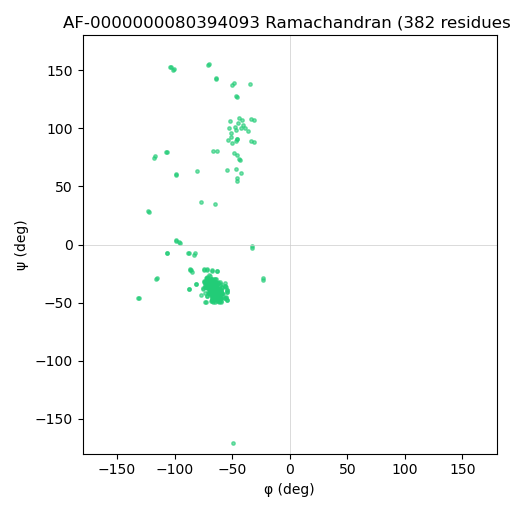? -44.781 69.625 65.5 1 21.41 1 MET B CA 1
ATOM 1462 C C . MET B 1 1 ? -43.969 69.438 64.188 1 21.41 1 MET B C 1
ATOM 1464 O O . MET B 1 1 ? -43.094 70.25 63.875 1 21.41 1 MET B O 1
ATOM 1468 N N . CYS B 1 2 ? -43.656 68.188 63.969 1 26.61 2 CYS B N 1
ATOM 1469 C CA . CYS B 1 2 ? -42.844 67.312 63.094 1 26.61 2 CYS B CA 1
ATOM 1470 C C . CYS B 1 2 ? -43.188 67.562 61.625 1 26.61 2 CYS B C 1
ATOM 1472 O O . CYS B 1 2 ? -44.281 67.25 61.188 1 26.61 2 CYS B O 1
ATOM 1474 N N . GLU B 1 3 ? -42.875 68.812 61.219 1 22.7 3 GLU B N 1
ATOM 1475 C CA . GLU B 1 3 ? -43.094 69.375 59.875 1 22.7 3 GLU B CA 1
ATOM 1476 C C . GLU B 1 3 ? -42.906 68.312 58.781 1 22.7 3 GLU B C 1
ATOM 1478 O O . GLU B 1 3 ? -42.094 67.438 58.938 1 22.7 3 GLU B O 1
ATOM 1483 N N . LYS B 1 4 ? -43.844 68.375 57.781 1 28.42 4 LYS B N 1
ATOM 1484 C CA . LYS B 1 4 ? -44.469 67.625 56.688 1 28.42 4 LYS B CA 1
ATOM 1485 C C . LYS B 1 4 ? -43.438 67.312 55.594 1 28.42 4 LYS B C 1
ATOM 1487 O O . LYS B 1 4 ? -43.094 68.125 54.781 1 28.42 4 LYS B O 1
ATOM 1492 N N . GLY B 1 5 ? -42.219 67.062 56 1 24.56 5 GLY B N 1
ATOM 1493 C CA . GLY B 1 5 ? -41.219 66.938 54.938 1 24.56 5 GLY B CA 1
ATOM 1494 C C . GLY B 1 5 ? -41.656 66.062 53.781 1 24.56 5 GLY B C 1
ATOM 1495 O O . GLY B 1 5 ? -42.156 64.938 53.969 1 24.56 5 GLY B O 1
ATOM 1496 N N . ILE B 1 6 ? -42.281 66.688 52.844 1 23.66 6 ILE B N 1
ATOM 1497 C CA . ILE B 1 6 ? -42.906 66.125 51.656 1 23.66 6 ILE B CA 1
ATOM 1498 C C . ILE B 1 6 ? -42 65.125 51 1 23.66 6 ILE B C 1
ATOM 1500 O O . ILE B 1 6 ? -40.875 65.438 50.625 1 23.66 6 ILE B O 1
ATOM 1504 N N . CYS B 1 7 ? -41.875 63.938 51.5 1 24.59 7 CYS B N 1
ATOM 1505 C CA . CYS B 1 7 ? -41.219 62.75 50.969 1 24.59 7 CYS B CA 1
ATOM 1506 C C . CYS B 1 7 ? -41.594 62.531 49.5 1 24.59 7 CYS B C 1
ATOM 1508 O O . CYS B 1 7 ? -42.75 62.188 49.219 1 24.59 7 CYS B O 1
ATOM 1510 N N . VAL B 1 8 ? -41.312 63.531 48.719 1 24.36 8 VAL B N 1
ATOM 1511 C CA . VAL B 1 8 ? -41.688 63.344 47.312 1 24.36 8 VAL B CA 1
ATOM 1512 C C . VAL B 1 8 ? -41.25 61.938 46.844 1 24.36 8 VAL B C 1
ATOM 1514 O O . VAL B 1 8 ? -40.062 61.594 47 1 24.36 8 VAL B O 1
ATOM 1517 N N . ALA B 1 9 ? -42.094 60.969 46.969 1 24.75 9 ALA B N 1
ATOM 1518 C CA . ALA B 1 9 ? -42.062 59.594 46.469 1 24.75 9 ALA B CA 1
ATOM 1519 C C . ALA B 1 9 ? -41.656 59.594 45 1 24.75 9 ALA B C 1
ATOM 1521 O O . ALA B 1 9 ? -42.344 60.125 44.125 1 24.75 9 ALA B O 1
ATOM 1522 N N . LEU B 1 10 ? -40.438 60 44.688 1 24.72 10 LEU B N 1
ATOM 1523 C CA . LEU B 1 10 ? -40.062 59.938 43.281 1 24.72 10 LEU B CA 1
ATOM 1524 C C . LEU B 1 10 ? -40.469 58.594 42.688 1 24.72 10 LEU B C 1
ATOM 1526 O O . LEU B 1 10 ? -40.094 57.531 43.188 1 24.72 10 LEU B O 1
ATOM 1530 N N . THR B 1 11 ? -41.625 58.5 42.156 1 25.14 11 THR B N 1
ATOM 1531 C CA . THR B 1 11 ? -42.219 57.375 41.406 1 25.14 11 THR B CA 1
ATOM 1532 C C . THR B 1 11 ? -41.219 56.844 40.375 1 25.14 11 THR B C 1
ATOM 1534 O O . THR B 1 11 ? -40.656 57.594 39.594 1 25.14 11 THR B O 1
ATOM 1537 N N . PRO B 1 12 ? -40.5 55.781 40.656 1 25.78 12 PRO B N 1
ATOM 1538 C CA . PRO B 1 12 ? -39.562 55.188 39.688 1 25.78 12 PRO B CA 1
ATOM 1539 C C . PRO B 1 12 ? -40.188 54.938 38.344 1 25.78 12 PRO B C 1
ATOM 1541 O O . PRO B 1 12 ? -41.344 54.5 38.25 1 25.78 12 PRO B O 1
ATOM 1544 N N . ILE B 1 13 ? -40.094 55.75 37.375 1 28.53 13 ILE B N 1
ATOM 1545 C CA . ILE B 1 13 ? -40.562 55.562 36 1 28.53 13 ILE B CA 1
ATOM 1546 C C . ILE B 1 13 ? -40.25 54.125 35.562 1 28.53 13 ILE B C 1
ATOM 1548 O O . ILE B 1 13 ? -39.125 53.625 35.781 1 28.53 13 ILE B O 1
ATOM 1552 N N . SER B 1 14 ? -41.156 53.219 35.438 1 24.25 14 SER B N 1
ATOM 1553 C CA . SER B 1 14 ? -41.25 51.875 34.844 1 24.25 14 SER B CA 1
ATOM 1554 C C . SER B 1 14 ? -40.562 51.844 33.5 1 24.25 14 SER B C 1
ATOM 1556 O O . SER B 1 14 ? -41.062 52.438 32.531 1 24.25 14 SER B O 1
ATOM 1558 N N . LEU B 1 15 ? -39.344 52.062 33.281 1 26.06 15 LEU B N 1
ATOM 1559 C CA . LEU B 1 15 ? -38.688 51.875 31.984 1 26.06 15 LEU B CA 1
ATOM 1560 C C . LEU B 1 15 ? -39.125 50.562 31.359 1 26.06 15 LEU B C 1
ATOM 1562 O O . LEU B 1 15 ? -39.094 49.5 32 1 26.06 15 LEU B O 1
ATOM 1566 N N . SER B 1 16 ? -39.938 50.5 30.281 1 28.3 16 SER B N 1
ATOM 1567 C CA . SER B 1 16 ? -40.375 49.375 29.453 1 28.3 16 SER B CA 1
ATOM 1568 C C . SER B 1 16 ? -39.219 48.469 29.094 1 28.3 16 SER B C 1
ATOM 1570 O O . SER B 1 16 ? -38.094 48.938 28.891 1 28.3 16 SER B O 1
ATOM 1572 N N . PRO B 1 17 ? -39.25 47.094 29.328 1 27.88 17 PRO B N 1
ATOM 1573 C CA . PRO B 1 17 ? -38.25 46.062 29.203 1 27.88 17 PRO B CA 1
ATOM 1574 C C . PRO B 1 17 ? -37.531 46.094 27.844 1 27.88 17 PRO B C 1
ATOM 1576 O O . PRO B 1 17 ? -38.094 46.594 26.875 1 27.88 17 PRO B O 1
ATOM 1579 N N . PHE B 1 18 ? -36.156 45.938 27.703 1 30.42 18 PHE B N 1
ATOM 1580 C CA . PHE B 1 18 ? -35.125 45.75 26.656 1 30.42 18 PHE B CA 1
ATOM 1581 C C . PHE B 1 18 ? -35.625 44.781 25.594 1 30.42 18 PHE B C 1
ATOM 1583 O O . PHE B 1 18 ? -36.156 43.719 25.922 1 30.42 18 PHE B O 1
ATOM 1590 N N . VAL B 1 19 ? -36.062 45.188 24.422 1 31.34 19 VAL B N 1
ATOM 1591 C CA . VAL B 1 19 ? -36.219 44.469 23.156 1 31.34 19 VAL B CA 1
ATOM 1592 C C . VAL B 1 19 ? -35.156 43.375 23.047 1 31.34 19 VAL B C 1
ATOM 1594 O O . VAL B 1 19 ? -33.938 43.688 23.125 1 31.34 19 VAL B O 1
ATOM 1597 N N . THR B 1 20 ? -35.281 42.156 23.5 1 30.56 20 THR B N 1
ATOM 1598 C CA . THR B 1 20 ? -34.469 40.938 23.391 1 30.56 20 THR B CA 1
ATOM 1599 C C . THR B 1 20 ? -33.812 40.844 22 1 30.56 20 THR B C 1
ATOM 1601 O O . THR B 1 20 ? -34.531 40.969 20.984 1 30.56 20 THR B O 1
ATOM 1604 N N . VAL B 1 21 ? -32.562 41.219 21.781 1 35.03 21 VAL B N 1
ATOM 1605 C CA . VAL B 1 21 ? -31.609 40.938 20.719 1 35.03 21 VAL B CA 1
ATOM 1606 C C . VAL B 1 21 ? -31.828 39.531 20.188 1 35.03 21 VAL B C 1
ATOM 1608 O O . VAL B 1 21 ? -31.016 39.031 19.406 1 35.03 21 VAL B O 1
ATOM 1611 N N . ASP B 1 22 ? -32.719 38.719 20.703 1 34.94 22 ASP B N 1
ATOM 1612 C CA . ASP B 1 22 ? -33 37.406 20.125 1 34.94 22 ASP B CA 1
ATOM 1613 C C . ASP B 1 22 ? -33.375 37.531 18.656 1 34.94 22 ASP B C 1
ATOM 1615 O O . ASP B 1 22 ? -33.312 36.562 17.906 1 34.94 22 ASP B O 1
ATOM 1619 N N . LYS B 1 23 ? -34.062 38.531 18.25 1 38.91 23 LYS B N 1
ATOM 1620 C CA . LYS B 1 23 ? -34.625 38.531 16.906 1 38.91 23 LYS B CA 1
ATOM 1621 C C . LYS B 1 23 ? -33.531 38.75 15.852 1 38.91 23 LYS B C 1
ATOM 1623 O O . LYS B 1 23 ? -33.719 38.406 14.68 1 38.91 23 LYS B O 1
ATOM 1628 N N . LEU B 1 24 ? -32.625 39.656 16.125 1 38.75 24 LEU B N 1
ATOM 1629 C CA . LEU B 1 24 ? -31.75 40 14.992 1 38.75 24 LEU B CA 1
ATOM 1630 C C . LEU B 1 24 ? -30.75 38.875 14.734 1 38.75 24 LEU B C 1
ATOM 1632 O O . LEU B 1 24 ? -29.953 38.938 13.805 1 38.75 24 LEU B O 1
ATOM 1636 N N . VAL B 1 25 ? -30.359 38.188 15.773 1 40.03 25 VAL B N 1
ATOM 1637 C CA . VAL B 1 25 ? -29.516 37.062 15.344 1 40.03 25 VAL B CA 1
ATOM 1638 C C . VAL B 1 25 ? -30.359 36.062 14.555 1 40.03 25 VAL B C 1
ATOM 1640 O O . VAL B 1 25 ? -31.312 35.5 15.078 1 40.03 25 VAL B O 1
ATOM 1643 N N . PRO B 1 26 ? -30.609 36.312 13.281 1 41.12 26 PRO B N 1
ATOM 1644 C CA . PRO B 1 26 ? -31.453 35.375 12.539 1 41.12 26 PRO B CA 1
ATOM 1645 C C . PRO B 1 26 ? -31.281 33.906 13.008 1 41.12 26 PRO B C 1
ATOM 1647 O O . PRO B 1 26 ? -30.156 33.5 13.281 1 41.12 26 PRO B O 1
ATOM 1650 N N . THR B 1 27 ? -32.25 33.312 13.695 1 46.44 27 THR B N 1
ATOM 1651 C CA . THR B 1 27 ? -32.406 31.875 13.93 1 46.44 27 THR B CA 1
ATOM 1652 C C . THR B 1 27 ? -31.688 31.047 12.867 1 46.44 27 THR B C 1
ATOM 1654 O O . THR B 1 27 ? -31.328 29.891 13.102 1 46.44 27 THR B O 1
ATOM 1657 N N . ASP B 1 28 ? -31.609 31.641 11.703 1 46.75 28 ASP B N 1
ATOM 1658 C CA . ASP B 1 28 ? -30.953 30.922 10.625 1 46.75 28 ASP B CA 1
ATOM 1659 C C . ASP B 1 28 ? -29.453 30.766 10.914 1 46.75 28 ASP B C 1
ATOM 1661 O O . ASP B 1 28 ? -28.812 29.844 10.414 1 46.75 28 ASP B O 1
ATOM 1665 N N . PHE B 1 29 ? -28.844 31.719 11.594 1 47.22 29 PHE B N 1
ATOM 1666 C CA . PHE B 1 29 ? -27.422 31.547 11.891 1 47.22 29 PHE B CA 1
ATOM 1667 C C . PHE B 1 29 ? -27.203 30.422 12.883 1 47.22 29 PHE B C 1
ATOM 1669 O O . PHE B 1 29 ? -26.266 29.625 12.734 1 47.22 29 PHE B O 1
ATOM 1676 N N . PHE B 1 30 ? -27.938 30.359 14.039 1 51.5 30 PHE B N 1
ATOM 1677 C CA . PHE B 1 30 ? -27.844 29.219 14.953 1 51.5 30 PHE B CA 1
ATOM 1678 C C . PHE B 1 30 ? -28.312 27.938 14.273 1 51.5 30 PHE B C 1
ATOM 1680 O O . PHE B 1 30 ? -27.797 26.859 14.562 1 51.5 30 PHE B O 1
ATOM 1687 N N . GLY B 1 31 ? -29.281 28.062 13.547 1 50.72 31 GLY B N 1
ATOM 1688 C CA . GLY B 1 31 ? -29.703 26.906 12.766 1 50.72 31 GLY B CA 1
ATOM 1689 C C . GLY B 1 31 ? -28.641 26.422 11.789 1 50.72 31 GLY B C 1
ATOM 1690 O O . GLY B 1 31 ? -28.438 25.219 11.641 1 50.72 31 GLY B O 1
ATOM 1691 N N . SER B 1 32 ? -28.094 27.375 11.109 1 52.38 32 SER B N 1
ATOM 1692 C CA . SER B 1 32 ? -27.016 27.016 10.18 1 52.38 32 SER B CA 1
ATOM 1693 C C . SER B 1 32 ? -25.797 26.484 10.922 1 52.38 32 SER B C 1
ATOM 1695 O O . SER B 1 32 ? -25.172 25.5 10.484 1 52.38 32 SER B O 1
ATOM 1697 N N . ALA B 1 33 ? -25.469 27.125 12.047 1 51.34 33 ALA B N 1
ATOM 1698 C CA . ALA B 1 33 ? -24.375 26.609 12.852 1 51.34 33 ALA B CA 1
ATOM 1699 C C . ALA B 1 33 ? -24.719 25.25 13.445 1 51.34 33 ALA B C 1
ATOM 1701 O O . ALA B 1 33 ? -23.891 24.344 13.477 1 51.34 33 ALA B O 1
ATOM 1702 N N . THR B 1 34 ? -25.984 25.172 14.062 1 53.62 34 THR B N 1
ATOM 1703 C CA . THR B 1 34 ? -26.391 23.875 14.594 1 53.62 34 THR B CA 1
ATOM 1704 C C . THR B 1 34 ? -26.438 22.828 13.484 1 53.62 34 THR B C 1
ATOM 1706 O O . THR B 1 34 ? -26.062 21.672 13.703 1 53.62 34 THR B O 1
ATOM 1709 N N . SER B 1 35 ? -26.969 23.297 12.336 1 57.16 35 SER B N 1
ATOM 1710 C CA . SER B 1 35 ? -26.984 22.359 11.203 1 57.16 35 SER B CA 1
ATOM 1711 C C . SER B 1 35 ? -25.562 22.031 10.758 1 57.16 35 SER B C 1
ATOM 1713 O O . SER B 1 35 ? -25.25 20.875 10.461 1 57.16 35 SER B O 1
ATOM 1715 N N . SER B 1 36 ? -24.797 23.062 10.789 1 55.88 36 SER B N 1
ATOM 1716 C CA . SER B 1 36 ? -23.406 22.828 10.414 1 55.88 36 SER B CA 1
ATOM 1717 C C . SER B 1 36 ? -22.703 21.953 11.438 1 55.88 36 SER B C 1
ATOM 1719 O O . SER B 1 36 ? -21.906 21.078 11.078 1 55.88 36 SER B O 1
ATOM 1721 N N . MET B 1 37 ? -23.031 22.219 12.727 1 60 37 MET B N 1
ATOM 1722 C CA . MET B 1 37 ? -22.438 21.375 13.766 1 60 37 MET B CA 1
ATOM 1723 C C . MET B 1 37 ? -22.984 19.953 13.695 1 60 37 MET B C 1
ATOM 1725 O O . MET B 1 37 ? -22.25 19 13.914 1 60 37 MET B O 1
ATOM 1729 N N . SER B 1 38 ? -24.266 19.922 13.359 1 64.06 38 SER B N 1
ATOM 1730 C CA . SER B 1 38 ? -24.859 18.594 13.211 1 64.06 38 SER B CA 1
ATOM 1731 C C . SER B 1 38 ? -24.25 17.844 12.016 1 64.06 38 SER B C 1
ATOM 1733 O O . SER B 1 38 ? -23.984 16.656 12.102 1 64.06 38 SER B O 1
ATOM 1735 N N . ILE B 1 39 ? -24 18.594 10.984 1 60.28 39 ILE B N 1
ATOM 1736 C CA . ILE B 1 39 ? -23.406 17.969 9.797 1 60.28 39 ILE B CA 1
ATOM 1737 C C . ILE B 1 39 ? -21.969 17.562 10.094 1 60.28 39 ILE B C 1
ATOM 1739 O O . ILE B 1 39 ? -21.516 16.484 9.672 1 60.28 39 ILE B O 1
ATOM 1743 N N . PHE B 1 40 ? -21.359 18.484 10.82 1 61.66 40 PHE B N 1
ATOM 1744 C CA . PHE B 1 40 ? -19.984 18.172 11.188 1 61.66 40 PHE B CA 1
ATOM 1745 C C . PHE B 1 40 ? -19.922 16.938 12.078 1 61.66 40 PHE B C 1
ATOM 1747 O O . PHE B 1 40 ? -19.062 16.078 11.891 1 61.66 40 PHE B O 1
ATOM 1754 N N . ASP B 1 41 ? -20.875 16.953 12.945 1 71.19 41 ASP B N 1
ATOM 1755 C CA . ASP B 1 41 ? -20.906 15.805 13.859 1 71.19 41 ASP B CA 1
ATOM 1756 C C . ASP B 1 41 ? -21.281 14.523 13.117 1 71.19 41 ASP B C 1
ATOM 1758 O O . ASP B 1 41 ? -20.75 13.453 13.422 1 71.19 41 ASP B O 1
ATOM 1762 N N . ASP B 1 42 ? -22.047 14.758 12.109 1 79.25 42 ASP B N 1
ATOM 1763 C CA . ASP B 1 42 ? -22.5 13.586 11.367 1 79.25 42 ASP B CA 1
ATOM 1764 C C . ASP B 1 42 ? -21.391 13.023 10.492 1 79.25 42 ASP B C 1
ATOM 1766 O O . ASP B 1 42 ? -21.203 11.805 10.414 1 79.25 42 ASP B O 1
ATOM 1770 N N . LYS B 1 43 ? -20.641 13.969 9.938 1 83 43 LYS B N 1
ATOM 1771 C CA . LYS B 1 43 ? -19.562 13.508 9.062 1 83 43 LYS B CA 1
ATOM 1772 C C . LYS B 1 43 ? -18.438 12.852 9.867 1 83 43 LYS B C 1
ATOM 1774 O O . LYS B 1 43 ? -17.859 11.852 9.438 1 83 43 LYS B O 1
ATOM 1779 N N . GLY B 1 44 ? -18.156 13.367 10.984 1 84.06 44 GLY B N 1
ATOM 1780 C CA . GLY B 1 44 ? -17.188 12.75 11.867 1 84.06 44 GLY B CA 1
ATOM 1781 C C . GLY B 1 44 ? -17.609 11.375 12.352 1 84.06 44 GLY B C 1
ATOM 1782 O O . GLY B 1 44 ? -16.797 10.453 12.398 1 84.06 44 GLY B O 1
ATOM 1783 N N . ARG B 1 45 ? -18.859 11.352 12.664 1 84.38 45 ARG B N 1
ATOM 1784 C CA . ARG B 1 45 ? -19.391 10.078 13.133 1 84.38 45 ARG B CA 1
ATOM 1785 C C . ARG B 1 45 ? -19.375 9.039 12.016 1 84.38 45 ARG B C 1
ATOM 1787 O O . ARG B 1 45 ? -19.078 7.863 12.266 1 84.38 45 ARG B O 1
ATOM 1794 N N . LEU B 1 46 ? -19.672 9.438 10.836 1 86.75 46 LEU B N 1
ATOM 1795 C CA . LEU B 1 46 ? -19.641 8.523 9.695 1 86.75 46 LEU B CA 1
ATOM 1796 C C . LEU B 1 46 ? -18.234 8 9.438 1 86.75 46 LEU B C 1
ATOM 1798 O O . LEU B 1 46 ? -18.062 6.832 9.094 1 86.75 46 LEU B O 1
ATOM 1802 N N . LEU B 1 47 ? -17.281 8.875 9.586 1 90.75 47 LEU B N 1
ATOM 1803 C CA . LEU B 1 47 ? -15.891 8.461 9.414 1 90.75 47 LEU B CA 1
ATOM 1804 C C . LEU B 1 47 ? -15.492 7.426 10.461 1 90.75 47 LEU B C 1
ATOM 1806 O O . LEU B 1 47 ? -14.852 6.426 10.133 1 90.75 47 LEU B O 1
ATOM 1810 N N . LYS B 1 48 ? -15.945 7.625 11.625 1 88.31 48 LYS B N 1
ATOM 1811 C CA . LYS B 1 48 ? -15.633 6.672 12.688 1 88.31 48 LYS B CA 1
ATOM 1812 C C . LYS B 1 48 ? -16.344 5.34 12.461 1 88.31 48 LYS B C 1
ATOM 1814 O O . LYS B 1 48 ? -15.75 4.273 12.672 1 88.31 48 LYS B O 1
ATOM 1819 N N . LEU B 1 49 ? -17.5 5.449 12.016 1 89.69 49 LEU B N 1
ATOM 1820 C CA . LEU B 1 49 ? -18.266 4.234 11.742 1 89.69 49 LEU B CA 1
ATOM 1821 C C . LEU B 1 49 ? -17.625 3.438 10.609 1 89.69 49 LEU B C 1
ATOM 1823 O O . LEU B 1 49 ? -17.578 2.207 10.656 1 89.69 49 LEU B O 1
ATOM 1827 N N . THR B 1 50 ? -17.188 4.133 9.602 1 93.25 50 THR B N 1
ATOM 1828 C CA . THR B 1 50 ? -16.531 3.443 8.492 1 93.25 50 THR B CA 1
ATOM 1829 C C . THR B 1 50 ? -15.242 2.783 8.953 1 93.25 50 THR B C 1
ATOM 1831 O O . THR B 1 50 ? -14.914 1.678 8.516 1 93.25 50 THR B O 1
ATOM 1834 N N . TRP B 1 51 ? -14.5 3.453 9.836 1 93.69 51 TRP B N 1
ATOM 1835 C CA . TRP B 1 51 ? -13.281 2.865 10.375 1 93.69 51 TRP B CA 1
ATOM 1836 C C . TRP B 1 51 ? -13.586 1.609 11.18 1 93.69 51 TRP B C 1
ATOM 1838 O O . TRP B 1 51 ? -12.891 0.597 11.055 1 93.69 51 TRP B O 1
ATOM 1848 N N . TYR B 1 52 ? -14.672 1.66 11.938 1 92.88 52 TYR B N 1
ATOM 1849 C CA . TYR B 1 52 ? -15.055 0.498 12.734 1 92.88 52 TYR B CA 1
ATOM 1850 C C . TYR B 1 52 ? -15.5 -0.651 11.844 1 92.88 52 TYR B C 1
ATOM 1852 O O . TYR B 1 52 ? -15.273 -1.82 12.156 1 92.88 52 TYR B O 1
ATOM 1860 N N . THR B 1 53 ? -16.109 -0.367 10.773 1 93.31 53 THR B N 1
ATOM 1861 C CA . THR B 1 53 ? -16.453 -1.392 9.797 1 93.31 53 THR B CA 1
ATOM 1862 C C . THR B 1 53 ? -15.203 -2.016 9.195 1 93.31 53 THR B C 1
ATOM 1864 O O . THR B 1 53 ? -15.133 -3.232 9.016 1 93.31 53 THR B O 1
ATOM 1867 N N . CYS B 1 54 ? -14.18 -1.219 8.812 1 95.88 54 CYS B N 1
ATOM 1868 C CA . CYS B 1 54 ? -12.898 -1.733 8.336 1 95.88 54 CYS B CA 1
ATOM 1869 C C . CYS B 1 54 ? -12.289 -2.699 9.344 1 95.88 54 CYS B C 1
ATOM 1871 O O . CYS B 1 54 ? -11.805 -3.766 8.977 1 95.88 54 CYS B O 1
ATOM 1873 N N . MET B 1 55 ? -12.43 -2.367 10.609 1 96.44 55 MET B N 1
ATOM 1874 C CA . MET B 1 55 ? -11.852 -3.201 11.664 1 96.44 55 MET B CA 1
ATOM 1875 C C . MET B 1 55 ? -12.578 -4.535 11.758 1 96.44 55 MET B C 1
ATOM 1877 O O . MET B 1 55 ? -11.945 -5.586 11.883 1 96.44 55 MET B O 1
ATOM 1881 N N . ALA B 1 56 ? -13.828 -4.492 11.633 1 94 56 ALA B N 1
ATOM 1882 C CA . ALA B 1 56 ? -14.633 -5.707 11.75 1 94 56 ALA B CA 1
ATOM 1883 C C . ALA B 1 56 ? -14.32 -6.68 10.609 1 94 56 ALA B C 1
ATOM 1885 O O . ALA B 1 56 ? -14.07 -7.863 10.852 1 94 56 ALA B O 1
ATOM 1886 N N . VAL B 1 57 ? -14.266 -6.184 9.422 1 95.94 57 VAL B N 1
ATOM 1887 C CA . VAL B 1 57 ? -13.992 -7.031 8.266 1 95.94 57 VAL B CA 1
ATOM 1888 C C . VAL B 1 57 ? -12.547 -7.523 8.32 1 95.94 57 VAL B C 1
ATOM 1890 O O . VAL B 1 57 ? -12.25 -8.641 7.883 1 95.94 57 VAL B O 1
ATOM 1893 N N . SER B 1 58 ? -11.672 -6.672 8.867 1 97.44 58 SER B N 1
ATOM 1894 C CA . SER B 1 58 ? -10.266 -7.031 8.961 1 97.44 58 SER B CA 1
ATOM 1895 C C . SER B 1 58 ? -10.062 -8.25 9.859 1 97.44 58 SER B C 1
ATOM 1897 O O . SER B 1 58 ? -9.188 -9.078 9.609 1 97.44 58 SER B O 1
ATOM 1899 N N . VAL B 1 59 ? -10.867 -8.406 10.875 1 95.31 59 VAL B N 1
ATOM 1900 C CA . VAL B 1 59 ? -10.758 -9.555 11.766 1 95.31 59 VAL B CA 1
ATOM 1901 C C . VAL B 1 59 ? -11.062 -10.836 11 1 95.31 59 VAL B C 1
ATOM 1903 O O . VAL B 1 59 ? -10.336 -11.828 11.117 1 95.31 59 VAL B O 1
ATOM 1906 N N . ALA B 1 60 ? -12.078 -10.797 10.234 1 95.81 60 ALA B N 1
ATOM 1907 C CA . ALA B 1 60 ? -12.422 -11.953 9.414 1 95.81 60 ALA B CA 1
ATOM 1908 C C . ALA B 1 60 ? -11.305 -12.281 8.43 1 95.81 60 ALA B C 1
ATOM 1910 O O . ALA B 1 60 ? -10.992 -13.453 8.211 1 95.81 60 ALA B O 1
ATOM 1911 N N . TYR B 1 61 ? -10.727 -11.289 7.84 1 97.69 61 TYR B N 1
ATOM 1912 C CA . TYR B 1 61 ? -9.633 -11.5 6.898 1 97.69 61 TYR B CA 1
ATOM 1913 C C . TYR B 1 61 ? -8.43 -12.125 7.598 1 97.69 61 TYR B C 1
ATOM 1915 O O . TYR B 1 61 ? -7.777 -13.008 7.043 1 97.69 61 TYR B O 1
ATOM 1923 N N . VAL B 1 62 ? -8.117 -11.664 8.797 1 97 62 VAL B N 1
ATOM 1924 C CA . VAL B 1 62 ? -6.965 -12.18 9.531 1 97 62 VAL B CA 1
ATOM 1925 C C . VAL B 1 62 ? -7.141 -13.672 9.781 1 97 62 VAL B C 1
ATOM 1927 O O . VAL B 1 62 ? -6.211 -14.453 9.578 1 97 62 VAL B O 1
ATOM 1930 N N . ILE B 1 63 ? -8.297 -14.094 10.094 1 96 63 ILE B N 1
ATOM 1931 C CA . ILE B 1 63 ? -8.578 -15.508 10.328 1 96 63 ILE B CA 1
ATOM 1932 C C . ILE B 1 63 ? -8.453 -16.281 9.023 1 96 63 ILE B C 1
ATOM 1934 O O . ILE B 1 63 ? -7.789 -17.328 8.977 1 96 63 ILE B O 1
ATOM 1938 N N . ALA B 1 64 ? -9.055 -15.797 7.992 1 96.19 64 ALA B N 1
ATOM 1939 C CA . ALA B 1 64 ? -9.008 -16.469 6.695 1 96.19 64 ALA B CA 1
ATOM 1940 C C . ALA B 1 64 ? -7.578 -16.578 6.184 1 96.19 64 ALA B C 1
ATOM 1942 O O . ALA B 1 64 ? -7.188 -17.609 5.625 1 96.19 64 ALA B O 1
ATOM 1943 N N . ALA B 1 65 ? -6.836 -15.523 6.34 1 96.38 65 ALA B N 1
ATOM 1944 C CA . ALA B 1 65 ? -5.453 -15.516 5.879 1 96.38 65 ALA B CA 1
ATOM 1945 C C . ALA B 1 65 ? -4.613 -16.547 6.637 1 96.38 65 ALA B C 1
ATOM 1947 O O . ALA B 1 65 ? -3.768 -17.219 6.047 1 96.38 65 ALA B O 1
ATOM 1948 N N . LEU B 1 66 ? -4.828 -16.688 7.891 1 95.5 66 LEU B N 1
ATOM 1949 C CA . LEU B 1 66 ? -4.113 -17.656 8.695 1 95.5 66 LEU B CA 1
ATOM 1950 C C . LEU B 1 66 ? -4.469 -19.078 8.273 1 95.5 66 LEU B C 1
ATOM 1952 O O . LEU B 1 66 ? -3.588 -19.938 8.156 1 95.5 66 LEU B O 1
ATOM 1956 N N . VAL B 1 67 ? -5.699 -19.344 8.047 1 94.38 67 VAL B N 1
ATOM 1957 C CA . VAL B 1 67 ? -6.137 -20.672 7.621 1 94.38 67 VAL B CA 1
ATOM 1958 C C . VAL B 1 67 ? -5.543 -21 6.25 1 94.38 67 VAL B C 1
ATOM 1960 O O . VAL B 1 67 ? -5.039 -22.094 6.031 1 94.38 67 VAL B O 1
ATOM 1963 N N . LEU B 1 68 ? -5.586 -20.016 5.371 1 94.62 68 LEU B N 1
ATOM 1964 C CA . LEU B 1 68 ? -5.031 -20.234 4.043 1 94.62 68 LEU B CA 1
ATOM 1965 C C . LEU B 1 68 ? -3.537 -20.531 4.121 1 94.62 68 LEU B C 1
ATOM 1967 O O . LEU B 1 68 ? -3.059 -21.484 3.496 1 94.62 68 LEU B O 1
ATOM 1971 N N . ALA B 1 69 ? -2.842 -19.75 4.844 1 93 69 ALA B N 1
ATOM 1972 C CA . ALA B 1 69 ? -1.402 -19.969 4.977 1 93 69 ALA B CA 1
ATOM 1973 C C . ALA B 1 69 ? -1.097 -21.344 5.559 1 93 69 ALA B C 1
ATOM 1975 O O . ALA B 1 69 ? -0.16 -22.016 5.121 1 93 69 ALA B O 1
ATOM 1976 N N . SER B 1 70 ? -1.843 -21.797 6.5 1 91.94 70 SER B N 1
ATOM 1977 C CA . SER B 1 70 ? -1.649 -23.109 7.109 1 91.94 70 SER B CA 1
ATOM 1978 C C . SER B 1 70 ? -1.9 -24.219 6.105 1 91.94 70 SER B C 1
ATOM 1980 O O . SER B 1 70 ? -1.17 -25.219 6.078 1 91.94 70 SER B O 1
ATOM 1982 N N . ARG B 1 71 ? -2.857 -24.031 5.289 1 90.38 71 ARG B N 1
ATOM 1983 C CA . ARG B 1 71 ? -3.189 -25.047 4.301 1 90.38 71 ARG B CA 1
ATOM 1984 C C . ARG B 1 71 ? -2.148 -25.094 3.188 1 90.38 71 ARG B C 1
ATOM 1986 O O . ARG B 1 71 ? -1.811 -26.172 2.688 1 90.38 71 ARG B O 1
ATOM 1993 N N . LEU B 1 72 ? -1.677 -23.953 2.859 1 89.19 72 LEU B N 1
ATOM 1994 C CA . LEU B 1 72 ? -0.697 -23.891 1.781 1 89.19 72 LEU B CA 1
ATOM 1995 C C . LEU B 1 72 ? 0.662 -24.391 2.246 1 89.19 72 LEU B C 1
ATOM 1997 O O . LEU B 1 72 ? 1.44 -24.922 1.445 1 89.19 72 LEU B O 1
ATOM 2001 N N . SER B 1 73 ? 0.997 -24.219 3.463 1 85.25 73 SER B N 1
ATOM 2002 C CA . SER B 1 73 ? 2.258 -24.719 4.008 1 85.25 73 SER B CA 1
ATOM 2003 C C . SER B 1 73 ? 2.287 -26.234 4.047 1 85.25 73 SER B C 1
ATOM 2005 O O . SER B 1 73 ? 3.359 -26.844 3.982 1 85.25 73 SER B O 1
ATOM 2007 N N . LYS B 1 74 ? 1.202 -26.875 4.051 1 80.81 74 LYS B N 1
ATOM 2008 C CA . LYS B 1 74 ? 1.089 -28.328 4.105 1 80.81 74 LYS B CA 1
ATOM 2009 C C . LYS B 1 74 ? 0.865 -28.922 2.713 1 80.81 74 LYS B C 1
ATOM 2011 O O . LYS B 1 74 ? 0.675 -30.125 2.564 1 80.81 74 LYS B O 1
ATOM 2016 N N . SER B 1 75 ? 0.902 -28.031 1.781 1 76.81 75 SER B N 1
ATOM 2017 C CA . SER B 1 75 ? 0.628 -28.484 0.423 1 76.81 75 SER B CA 1
ATOM 2018 C C . SER B 1 75 ? 1.773 -29.328 -0.115 1 76.81 75 SER B C 1
ATOM 2020 O O . SER B 1 75 ? 2.912 -29.219 0.342 1 76.81 75 SER B O 1
ATOM 2022 N N . GLU B 1 76 ? 1.552 -30.156 -1.003 1 68.94 76 GLU B N 1
ATOM 2023 C CA . GLU B 1 76 ? 2.492 -31.078 -1.642 1 68.94 76 GLU B CA 1
ATOM 2024 C C . GLU B 1 76 ? 3.443 -30.328 -2.572 1 68.94 76 GLU B C 1
ATOM 2026 O O . GLU B 1 76 ? 4.535 -30.812 -2.873 1 68.94 76 GLU B O 1
ATOM 2031 N N . THR B 1 77 ? 3.029 -29.125 -3.016 1 67.94 77 THR B N 1
ATOM 2032 C CA . THR B 1 77 ? 3.873 -28.328 -3.887 1 67.94 77 THR B CA 1
ATOM 2033 C C . THR B 1 77 ? 4.246 -27 -3.209 1 67.94 77 THR B C 1
ATOM 2035 O O . THR B 1 77 ? 3.801 -25.938 -3.633 1 67.94 77 THR B O 1
ATOM 2038 N N . PRO B 1 78 ? 5.094 -27.141 -2.324 1 65.75 78 PRO B N 1
ATOM 2039 C CA . PRO B 1 78 ? 5.375 -25.969 -1.488 1 65.75 78 PRO B CA 1
ATOM 2040 C C . PRO B 1 78 ? 6.027 -24.828 -2.268 1 65.75 78 PRO B C 1
ATOM 2042 O O . PRO B 1 78 ? 5.77 -23.656 -1.981 1 65.75 78 PRO B O 1
ATOM 2045 N N . VAL B 1 79 ? 6.719 -25.203 -3.221 1 66.56 79 VAL B N 1
ATOM 2046 C CA . VAL B 1 79 ? 7.465 -24.172 -3.939 1 66.56 79 VAL B CA 1
ATOM 2047 C C . VAL B 1 79 ? 6.5 -23.234 -4.66 1 66.56 79 VAL B C 1
ATOM 2049 O O . VAL B 1 79 ? 6.703 -22.016 -4.684 1 66.56 79 VAL B O 1
ATOM 2052 N N . ALA B 1 80 ? 5.426 -23.766 -5.074 1 69.06 80 ALA B N 1
ATOM 2053 C CA . ALA B 1 80 ? 4.469 -22.984 -5.855 1 69.06 80 ALA B CA 1
ATOM 2054 C C . ALA B 1 80 ? 3.52 -22.219 -4.945 1 69.06 80 ALA B C 1
ATOM 2056 O O . ALA B 1 80 ? 2.992 -21.172 -5.336 1 69.06 80 ALA B O 1
ATOM 2057 N N . THR B 1 81 ? 3.434 -22.75 -3.736 1 82.12 81 THR B N 1
ATOM 2058 C CA . THR B 1 81 ? 2.396 -22.172 -2.893 1 82.12 81 THR B CA 1
ATOM 2059 C C . THR B 1 81 ? 3.016 -21.281 -1.811 1 82.12 81 THR B C 1
ATOM 2061 O O . THR B 1 81 ? 2.328 -20.469 -1.203 1 82.12 81 THR B O 1
ATOM 2064 N N . GLN B 1 82 ? 4.309 -21.25 -1.665 1 87.44 82 GLN B N 1
ATOM 2065 C CA . GLN B 1 82 ? 4.98 -20.562 -0.573 1 87.44 82 GLN B CA 1
ATOM 2066 C C . GLN B 1 82 ? 4.855 -19.047 -0.727 1 87.44 82 GLN B C 1
ATOM 2068 O O . GLN B 1 82 ? 4.582 -18.328 0.244 1 87.44 82 GLN B O 1
ATOM 2073 N N . PRO B 1 83 ? 5.016 -18.531 -1.956 1 90.06 83 PRO B N 1
ATOM 2074 C CA . PRO B 1 83 ? 4.879 -17.078 -2.072 1 90.06 83 PRO B CA 1
ATOM 2075 C C . PRO B 1 83 ? 3.467 -16.594 -1.748 1 90.06 83 PRO B C 1
ATOM 2077 O O . PRO B 1 83 ? 3.299 -15.523 -1.169 1 90.06 83 PRO B O 1
ATOM 2080 N N . THR B 1 84 ? 2.496 -17.391 -2.105 1 91 84 THR B N 1
ATOM 2081 C CA . THR B 1 84 ? 1.117 -17.031 -1.803 1 91 84 THR B CA 1
ATOM 2082 C C . THR B 1 84 ? 0.86 -17.078 -0.3 1 91 84 THR B C 1
ATOM 2084 O O . THR B 1 84 ? 0.18 -16.219 0.254 1 91 84 THR B O 1
ATOM 2087 N N . ALA B 1 85 ? 1.424 -18.109 0.319 1 91.88 85 ALA B N 1
ATOM 2088 C CA . ALA B 1 85 ? 1.314 -18.203 1.772 1 91.88 85 ALA B CA 1
ATOM 2089 C C . ALA B 1 85 ? 2.01 -17.031 2.455 1 91.88 85 ALA B C 1
ATOM 2091 O O . ALA B 1 85 ? 1.492 -16.469 3.428 1 91.88 85 ALA B O 1
ATOM 2092 N N . PHE B 1 86 ? 3.131 -16.656 1.946 1 92.94 86 PHE B N 1
ATOM 2093 C CA . PHE B 1 86 ? 3.844 -15.508 2.471 1 92.94 86 PHE B CA 1
ATOM 2094 C C . PHE B 1 86 ? 3.02 -14.234 2.297 1 92.94 86 PHE B C 1
ATOM 2096 O O . PHE B 1 86 ? 2.928 -13.422 3.215 1 92.94 86 PHE B O 1
ATOM 2103 N N . ALA B 1 87 ? 2.457 -14.023 1.115 1 94.5 87 ALA B N 1
ATOM 2104 C CA . ALA B 1 87 ? 1.658 -12.836 0.843 1 94.5 87 ALA B CA 1
ATOM 2105 C C . ALA B 1 87 ? 0.467 -12.742 1.793 1 94.5 87 ALA B C 1
ATOM 2107 O O . ALA B 1 87 ? 0.109 -11.656 2.248 1 94.5 87 ALA B O 1
ATOM 2108 N N . ALA B 1 88 ? -0.088 -13.828 2.102 1 95.19 88 ALA B N 1
ATOM 2109 C CA . ALA B 1 88 ? -1.23 -13.852 3.012 1 95.19 88 ALA B CA 1
ATOM 2110 C C . ALA B 1 88 ? -0.817 -13.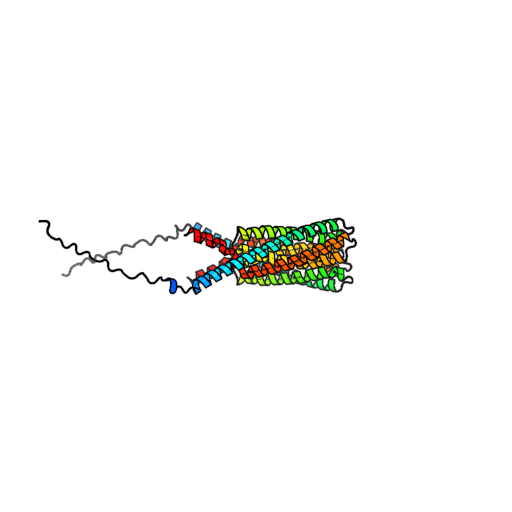438 4.422 1 95.19 88 ALA B C 1
ATOM 2112 O O . ALA B 1 88 ? -1.447 -12.57 5.035 1 95.19 88 ALA B O 1
ATOM 2113 N N . ILE B 1 89 ? 0.21 -13.977 4.883 1 95.19 89 ILE B N 1
ATOM 2114 C CA . ILE B 1 89 ? 0.68 -13.68 6.23 1 95.19 89 ILE B CA 1
ATOM 2115 C C . ILE B 1 89 ? 1.169 -12.234 6.301 1 95.19 89 ILE B C 1
ATOM 2117 O O . ILE B 1 89 ? 0.846 -11.508 7.242 1 95.19 89 ILE B O 1
ATOM 2121 N N . TRP B 1 90 ? 1.905 -11.852 5.344 1 96.12 90 TRP B N 1
ATOM 2122 C CA . TRP B 1 90 ? 2.469 -10.508 5.332 1 96.12 90 TRP B CA 1
ATOM 2123 C C . TRP B 1 90 ? 1.367 -9.453 5.246 1 96.12 90 TRP B C 1
ATOM 2125 O O . TRP B 1 90 ? 1.429 -8.422 5.926 1 96.12 90 TRP B O 1
ATOM 2135 N N . SER B 1 91 ? 0.403 -9.719 4.379 1 96.38 91 SER B N 1
ATOM 2136 C CA . SER B 1 91 ? -0.681 -8.75 4.254 1 96.38 91 SER B CA 1
ATOM 2137 C C . SER B 1 91 ? -1.459 -8.617 5.559 1 96.38 91 SER B C 1
ATOM 2139 O O . SER B 1 91 ? -1.926 -7.531 5.898 1 96.38 91 SER B O 1
ATOM 2141 N N . MET B 1 92 ? -1.568 -9.727 6.262 1 96.44 92 MET B N 1
ATOM 2142 C CA . MET B 1 92 ? -2.27 -9.648 7.539 1 96.44 92 MET B CA 1
ATOM 2143 C C . MET B 1 92 ? -1.47 -8.828 8.547 1 96.44 92 MET B C 1
ATOM 2145 O O . MET B 1 92 ? -2.043 -8.078 9.336 1 96.44 92 MET B O 1
ATOM 2149 N N . LEU B 1 93 ? -0.185 -8.945 8.555 1 96.88 93 LEU B N 1
ATOM 2150 C CA . LEU B 1 93 ? 0.662 -8.172 9.461 1 96.88 93 LEU B CA 1
ATOM 2151 C C . LEU B 1 93 ? 0.588 -6.688 9.125 1 96.88 93 LEU B C 1
ATOM 2153 O O . LEU B 1 93 ? 0.492 -5.848 10.023 1 96.88 93 LEU B O 1
ATOM 2157 N N . VAL B 1 94 ? 0.652 -6.383 7.879 1 97.5 94 VAL B N 1
ATOM 2158 C CA . VAL B 1 94 ? 0.533 -4.996 7.434 1 97.5 94 VAL B CA 1
ATOM 2159 C C . VAL B 1 94 ? -0.825 -4.438 7.852 1 97.5 94 VAL B C 1
ATOM 2161 O O . VAL B 1 94 ? -0.917 -3.297 8.312 1 97.5 94 VAL B O 1
ATOM 2164 N N . LEU B 1 95 ? -1.823 -5.246 7.672 1 97.94 95 LEU B N 1
ATOM 2165 C CA . LEU B 1 95 ? -3.17 -4.84 8.055 1 97.94 95 LEU B CA 1
ATOM 2166 C C . LEU B 1 95 ? -3.24 -4.531 9.547 1 97.94 95 LEU B C 1
ATOM 2168 O O . LEU B 1 95 ? -3.805 -3.514 9.953 1 97.94 95 LEU B O 1
ATOM 2172 N N . LEU B 1 96 ? -2.699 -5.359 10.336 1 97.19 96 LEU B N 1
ATOM 2173 C CA . LEU B 1 96 ? -2.703 -5.141 11.781 1 97.19 96 LEU B CA 1
ATOM 2174 C C . LEU B 1 96 ? -1.979 -3.85 12.141 1 97.19 96 LEU B C 1
ATOM 2176 O O . LEU B 1 96 ? -2.432 -3.098 13 1 97.19 96 LEU B O 1
ATOM 2180 N N . ALA B 1 97 ? -0.909 -3.586 11.477 1 96.94 97 ALA B N 1
ATOM 2181 C CA . ALA B 1 97 ? -0.181 -2.34 11.695 1 96.94 97 ALA B CA 1
ATOM 2182 C C . ALA B 1 97 ? -1.041 -1.131 11.336 1 96.94 97 ALA B C 1
ATOM 2184 O O . ALA B 1 97 ? -1.057 -0.135 12.062 1 96.94 97 ALA B O 1
ATOM 2185 N N . ILE B 1 98 ? -1.757 -1.188 10.273 1 97.5 98 ILE B N 1
ATOM 2186 C CA . ILE B 1 98 ? -2.625 -0.099 9.844 1 97.5 98 ILE B CA 1
ATOM 2187 C C . ILE B 1 98 ? -3.744 0.107 10.859 1 97.5 98 ILE B C 1
ATOM 2189 O O . ILE B 1 98 ? -4.098 1.244 11.18 1 97.5 98 ILE B O 1
ATOM 2193 N N . LEU B 1 99 ? -4.242 -1.017 11.359 1 97.19 99 LEU B N 1
ATOM 2194 C CA . LEU B 1 99 ? -5.348 -0.919 12.312 1 97.19 99 LEU B CA 1
ATOM 2195 C C . LEU B 1 99 ? -4.887 -0.277 13.617 1 97.19 99 LEU B C 1
ATOM 2197 O O . LEU B 1 99 ? -5.578 0.583 14.164 1 97.19 99 LEU B O 1
ATOM 2201 N N . ILE B 1 100 ? -3.807 -0.692 14.07 1 95.06 100 ILE B N 1
ATOM 2202 C CA . ILE B 1 100 ? -3.248 -0.097 15.281 1 95.06 100 ILE B CA 1
ATOM 2203 C C . ILE B 1 100 ? -2.936 1.378 15.031 1 95.06 100 ILE B C 1
ATOM 2205 O O . ILE B 1 100 ? -3.33 2.242 15.82 1 95.06 100 ILE B O 1
ATOM 2209 N N . GLY B 1 101 ? -2.285 1.678 13.969 1 94 101 GLY B N 1
ATOM 2210 C CA . GLY B 1 101 ? -1.949 3.049 13.617 1 94 101 GLY B CA 1
ATOM 22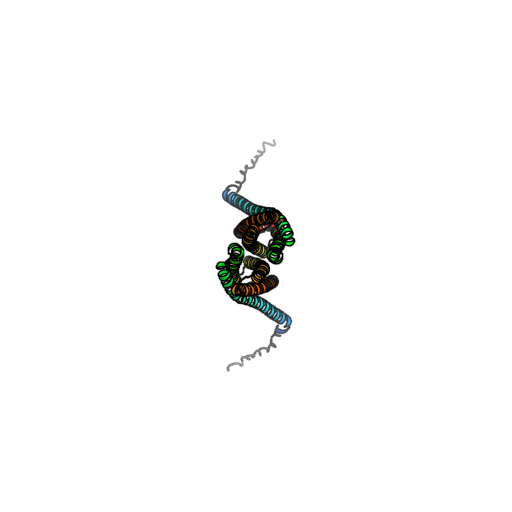11 C C . GLY B 1 101 ? -3.17 3.924 13.398 1 94 101 GLY B C 1
ATOM 2212 O O . GLY B 1 101 ? -3.205 5.07 13.852 1 94 101 GLY B O 1
ATOM 2213 N N . GLY B 1 102 ? -4.105 3.434 12.664 1 94.38 102 GLY B N 1
ATOM 2214 C CA . GLY B 1 102 ? -5.316 4.195 12.414 1 94.38 102 GLY B CA 1
ATOM 2215 C C . GLY B 1 102 ? -6.098 4.504 13.672 1 94.38 102 GLY B C 1
ATOM 2216 O O . GLY B 1 102 ? -6.621 5.609 13.836 1 94.38 102 GLY B O 1
ATOM 2217 N N . THR B 1 103 ? -6.16 3.516 14.539 1 92.75 103 THR B N 1
ATOM 2218 C CA . THR B 1 103 ? -6.867 3.734 15.797 1 92.75 103 THR B CA 1
ATOM 2219 C C . THR B 1 103 ? -6.156 4.789 16.641 1 92.75 103 THR B C 1
ATOM 2221 O O . THR B 1 103 ? -6.805 5.594 17.312 1 92.75 103 THR B O 1
ATOM 2224 N N . LEU B 1 104 ? -4.891 4.832 16.531 1 91.62 104 LEU B N 1
ATOM 2225 C CA . LEU B 1 104 ? -4.141 5.867 17.234 1 91.62 104 LEU B CA 1
ATOM 2226 C C . LEU B 1 104 ? -4.434 7.242 16.641 1 91.62 104 LEU B C 1
ATOM 2228 O O . LEU B 1 104 ? -4.531 8.227 17.375 1 91.62 104 LEU B O 1
ATOM 2232 N N . VAL B 1 105 ? -4.547 7.312 15.359 1 90.75 105 VAL B N 1
ATOM 2233 C CA . VAL B 1 105 ? -4.816 8.578 14.688 1 90.75 105 VAL B CA 1
ATOM 2234 C C . VAL B 1 105 ? -6.203 9.086 15.078 1 90.75 105 VAL B C 1
ATOM 2236 O O . VAL B 1 105 ? -6.391 10.289 15.305 1 90.75 105 VAL B O 1
ATOM 2239 N N . PHE B 1 106 ? -7.125 8.258 15.203 1 88 106 PHE B N 1
ATOM 2240 C CA . PHE B 1 106 ? -8.484 8.648 15.539 1 88 106 PHE B CA 1
ATOM 2241 C C . PHE B 1 106 ? -8.594 9.039 17 1 88 106 PHE B C 1
ATOM 2243 O O . PHE B 1 106 ? -9.391 9.906 17.375 1 88 106 PHE B O 1
ATOM 2250 N N . ASN B 1 107 ? -7.68 8.586 17.844 1 85.56 107 ASN B N 1
ATOM 2251 C CA . ASN B 1 107 ? -7.906 8.773 19.281 1 85.56 107 ASN B CA 1
ATOM 2252 C C . ASN B 1 107 ? -6.855 9.688 19.891 1 85.56 107 ASN B C 1
ATOM 2254 O O . ASN B 1 107 ? -7.148 10.422 20.844 1 85.56 107 ASN B O 1
ATOM 2258 N N . ARG B 1 108 ? -5.648 9.703 19.328 1 83.12 108 ARG B N 1
ATOM 2259 C CA . ARG B 1 108 ? -4.59 10.367 20.078 1 83.12 108 ARG B CA 1
ATOM 2260 C C . ARG B 1 108 ? -3.826 11.352 19.188 1 83.12 108 ARG B C 1
ATOM 2262 O O . ARG B 1 108 ? -3.473 12.445 19.641 1 83.12 108 ARG B O 1
ATOM 2269 N N . VAL B 1 109 ? -3.5 10.922 18.047 1 81.12 109 VAL B N 1
ATOM 2270 C CA . VAL B 1 109 ? -2.586 11.688 17.203 1 81.12 109 VAL B CA 1
ATOM 2271 C C . VAL B 1 109 ? -3.354 12.305 16.047 1 81.12 109 VAL B C 1
ATOM 2273 O O . VAL B 1 109 ? -3.213 11.875 14.898 1 81.12 109 VAL B O 1
ATOM 2276 N N . GLN B 1 110 ? -3.971 13.312 16.328 1 81.56 110 GLN B N 1
ATOM 2277 C CA . GLN B 1 110 ? -4.805 13.938 15.312 1 81.56 110 GLN B CA 1
ATOM 2278 C C . GLN B 1 110 ? -4.082 15.109 14.656 1 81.56 110 GLN B C 1
ATOM 2280 O O . GLN B 1 110 ? -4.566 16.234 14.688 1 81.56 110 GLN B O 1
ATOM 2285 N N . THR B 1 111 ? -2.943 14.805 14.031 1 86.69 111 THR B N 1
ATOM 2286 C CA . THR B 1 111 ? -2.195 15.789 13.258 1 86.69 111 THR B CA 1
ATOM 2287 C C . THR B 1 111 ? -2.451 15.617 11.766 1 86.69 111 THR B C 1
ATOM 2289 O O . THR B 1 111 ? -2.797 14.523 11.312 1 86.69 111 THR B O 1
ATOM 2292 N N . PRO B 1 112 ? -2.348 16.703 11.148 1 89.25 112 PRO B N 1
ATOM 2293 C CA . PRO B 1 112 ? -2.562 16.609 9.703 1 89.25 112 PRO B CA 1
ATOM 2294 C C . PRO B 1 112 ? -1.623 15.609 9.039 1 89.25 112 PRO B C 1
ATOM 2296 O O . PRO B 1 112 ? -2.02 14.922 8.094 1 89.25 112 PRO B O 1
ATOM 2299 N N . VAL B 1 113 ? -0.425 15.508 9.492 1 89.62 113 VAL B N 1
ATOM 2300 C CA . VAL B 1 113 ? 0.521 14.555 8.93 1 89.62 113 VAL B CA 1
ATOM 2301 C C . VAL B 1 113 ? 0.035 13.133 9.195 1 89.62 113 VAL B C 1
ATOM 2303 O O . VAL B 1 113 ? 0.045 12.289 8.297 1 89.62 113 VAL B O 1
ATOM 2306 N N . ALA B 1 114 ? -0.405 12.883 10.398 1 93.38 114 ALA B N 1
ATOM 2307 C CA . ALA B 1 114 ? -0.875 11.547 10.758 1 93.38 114 ALA B CA 1
ATOM 2308 C C . ALA B 1 114 ? -2.096 11.156 9.93 1 93.38 114 ALA B C 1
ATOM 2310 O O . ALA B 1 114 ? -2.225 10 9.508 1 93.38 114 ALA B O 1
ATOM 2311 N N . THR B 1 115 ? -2.918 12.062 9.727 1 93.31 115 THR B N 1
ATOM 2312 C CA . THR B 1 115 ? -4.094 11.82 8.898 1 93.31 115 THR B CA 1
ATOM 2313 C C . THR B 1 115 ? -3.684 11.523 7.457 1 93.31 115 THR B C 1
ATOM 2315 O O . THR B 1 115 ? -4.258 10.641 6.812 1 93.31 115 THR B O 1
ATOM 2318 N N . GLY B 1 116 ? -2.744 12.25 7.027 1 94.62 116 GLY B N 1
ATOM 2319 C CA . GLY B 1 116 ? -2.232 11.969 5.695 1 94.62 116 GLY B CA 1
ATOM 2320 C C . GLY B 1 116 ? -1.61 10.594 5.566 1 94.62 116 GLY B C 1
ATOM 2321 O O . GLY B 1 116 ? -1.843 9.891 4.586 1 94.62 116 GLY B O 1
ATOM 2322 N N . VAL B 1 117 ? -0.868 10.219 6.512 1 95.88 117 VAL B N 1
ATOM 2323 C CA . VAL B 1 117 ? -0.243 8.898 6.508 1 95.88 117 VAL B CA 1
ATOM 2324 C C . VAL B 1 117 ? -1.319 7.82 6.477 1 95.88 117 VAL B C 1
ATOM 2326 O O . VAL B 1 117 ? -1.225 6.863 5.707 1 95.88 117 VAL B O 1
ATOM 2329 N N . LEU B 1 118 ? -2.266 8.008 7.297 1 96.94 118 LEU B N 1
ATOM 2330 C CA . LEU B 1 118 ? -3.354 7.035 7.332 1 96.94 118 LEU B CA 1
ATOM 2331 C C . LEU B 1 118 ? -4.066 6.969 5.984 1 96.94 118 LEU B C 1
ATOM 2333 O O . LEU B 1 118 ? -4.371 5.879 5.492 1 96.94 118 LEU B O 1
ATOM 2337 N N . LEU B 1 119 ? -4.289 8.055 5.441 1 96.88 119 LEU B N 1
ATOM 2338 C CA . LEU B 1 119 ? -4.922 8.117 4.129 1 96.88 119 LEU B CA 1
ATOM 2339 C C . LEU B 1 119 ? -4.09 7.375 3.09 1 96.88 119 LEU B C 1
ATOM 2341 O O . LEU B 1 119 ? -4.621 6.566 2.322 1 96.88 119 LEU B O 1
ATOM 2345 N N . GLY B 1 120 ? -2.83 7.66 3.059 1 97.44 120 GLY B N 1
ATOM 2346 C CA . GLY B 1 120 ? -1.954 6.961 2.131 1 97.44 120 GLY B CA 1
ATOM 2347 C C . GLY B 1 120 ? -1.912 5.465 2.359 1 97.44 120 GLY B C 1
ATOM 2348 O O . GLY B 1 120 ? -2.014 4.684 1.411 1 97.44 120 GLY B O 1
ATOM 2349 N N . CYS B 1 121 ? -1.773 5.09 3.562 1 97.81 121 CYS B N 1
ATOM 2350 C CA . CYS B 1 121 ? -1.691 3.674 3.906 1 97.81 121 CYS B CA 1
ATOM 2351 C C . CYS B 1 121 ? -2.973 2.943 3.521 1 97.81 121 CYS B C 1
ATOM 2353 O O . CYS B 1 121 ? -2.922 1.858 2.939 1 97.81 121 CYS B O 1
ATOM 2355 N N . THR B 1 122 ? -4.105 3.553 3.879 1 97.88 122 THR B N 1
ATOM 2356 C CA . THR B 1 122 ? -5.375 2.875 3.629 1 97.88 122 THR B CA 1
ATOM 2357 C C . THR B 1 122 ? -5.676 2.83 2.133 1 97.88 122 THR B C 1
ATOM 2359 O O . THR B 1 122 ? -6.199 1.833 1.63 1 97.88 122 THR B O 1
ATOM 2362 N N . ALA B 1 123 ? -5.359 3.854 1.427 1 97.81 123 ALA B N 1
ATOM 2363 C CA . ALA B 1 123 ? -5.551 3.855 -0.021 1 97.81 123 ALA B CA 1
ATOM 2364 C C . ALA B 1 123 ? -4.695 2.783 -0.689 1 97.81 123 ALA B C 1
ATOM 2366 O O . ALA B 1 123 ? -5.172 2.049 -1.558 1 97.81 123 ALA B O 1
ATOM 2367 N N . MET B 1 124 ? -3.477 2.674 -0.281 1 98.12 124 MET B N 1
ATOM 2368 C CA . MET B 1 124 ? -2.561 1.701 -0.868 1 98.12 124 MET B CA 1
ATOM 2369 C C . MET B 1 124 ? -2.924 0.283 -0.44 1 98.12 124 MET B C 1
ATOM 2371 O O . MET B 1 124 ? -2.744 -0.666 -1.205 1 98.12 124 MET B O 1
ATOM 2375 N N . PHE B 1 12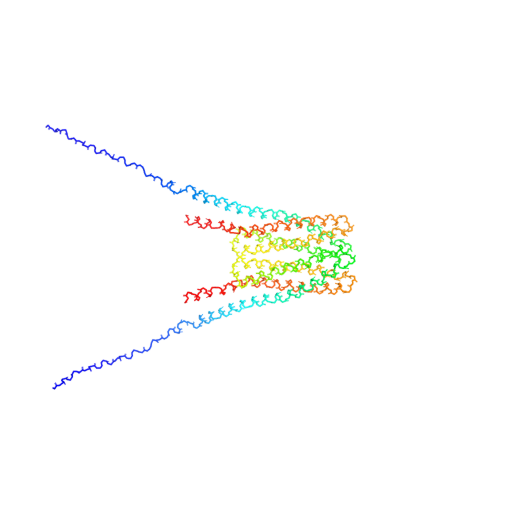5 ? -3.371 0.159 0.813 1 97.88 125 PHE B N 1
ATOM 2376 C CA . PHE B 1 125 ? -3.77 -1.171 1.258 1 97.88 125 PHE B CA 1
ATOM 2377 C C . PHE B 1 125 ? -4.926 -1.699 0.417 1 97.88 125 PHE B C 1
ATOM 2379 O O . PHE B 1 125 ? -5.008 -2.9 0.153 1 97.88 125 PHE B O 1
ATOM 2386 N N . SER B 1 126 ? -5.852 -0.771 0.044 1 97.5 126 SER B N 1
ATOM 2387 C CA . SER B 1 126 ? -6.918 -1.154 -0.877 1 97.5 126 SER B CA 1
ATOM 2388 C C . SER B 1 126 ? -6.352 -1.755 -2.158 1 97.5 126 SER B C 1
ATOM 2390 O O . SER B 1 126 ? -6.844 -2.775 -2.645 1 97.5 126 SER B O 1
ATOM 2392 N N . GLN B 1 127 ? -5.293 -1.182 -2.654 1 96.5 127 GLN B N 1
ATOM 2393 C CA . GLN B 1 127 ? -4.668 -1.677 -3.875 1 96.5 127 GLN B CA 1
ATOM 2394 C C . GLN B 1 127 ? -3.988 -3.023 -3.639 1 96.5 127 GLN B C 1
ATOM 2396 O O . GLN B 1 127 ? -4.043 -3.91 -4.492 1 96.5 127 GLN B O 1
ATOM 2401 N N . ILE B 1 128 ? -3.305 -3.17 -2.506 1 95.56 128 ILE B N 1
ATOM 2402 C CA . ILE B 1 128 ? -2.693 -4.441 -2.129 1 95.56 128 ILE B CA 1
ATOM 2403 C C . ILE B 1 128 ? -3.744 -5.547 -2.148 1 95.56 128 ILE B C 1
ATOM 2405 O O . ILE B 1 128 ? -3.539 -6.598 -2.764 1 95.56 128 ILE B O 1
ATOM 2409 N N . GLU B 1 129 ? -4.848 -5.25 -1.539 1 97.25 129 GLU B N 1
ATOM 2410 C CA . GLU B 1 129 ? -5.875 -6.273 -1.389 1 97.25 129 GLU B CA 1
ATOM 2411 C C . GLU B 1 129 ? -6.535 -6.598 -2.727 1 97.25 129 GLU B C 1
ATOM 2413 O O . GLU B 1 129 ? -6.93 -7.738 -2.971 1 97.25 129 GLU B O 1
ATOM 2418 N N . LEU B 1 130 ? -6.641 -5.676 -3.586 1 96.56 130 LEU B N 1
ATOM 2419 C CA . LEU B 1 130 ? -7.156 -5.934 -4.926 1 96.56 130 LEU B CA 1
ATOM 2420 C C . LEU B 1 130 ? -6.258 -6.914 -5.676 1 96.56 130 LEU B C 1
ATOM 2422 O O . LEU B 1 130 ? -6.746 -7.855 -6.305 1 96.56 130 LEU B O 1
ATOM 2426 N N . MET B 1 131 ? -4.965 -6.723 -5.574 1 95.69 131 MET B N 1
ATOM 2427 C CA . MET B 1 131 ? -4.02 -7.629 -6.227 1 95.69 131 MET B CA 1
ATOM 2428 C C . MET B 1 131 ? -4.059 -9.008 -5.586 1 95.69 131 MET B C 1
ATOM 2430 O O . MET B 1 131 ? -4.078 -10.023 -6.285 1 95.69 131 MET B O 1
ATOM 2434 N N . LEU B 1 132 ? -4.125 -9.008 -4.348 1 95.19 132 LEU B N 1
ATOM 2435 C CA . LEU B 1 132 ? -4.129 -10.281 -3.643 1 95.19 132 LEU B CA 1
ATOM 2436 C C . LEU B 1 132 ? -5.426 -11.047 -3.902 1 95.19 132 LEU B C 1
ATOM 2438 O O . LEU B 1 132 ? -5.426 -12.273 -3.957 1 95.19 132 LEU B O 1
ATOM 2442 N N . PHE B 1 133 ? -6.512 -10.328 -4.086 1 95.94 133 PHE B N 1
ATOM 2443 C CA . PHE B 1 133 ? -7.773 -10.969 -4.434 1 95.94 133 PHE B CA 1
ATOM 2444 C C . PHE B 1 133 ? -7.617 -11.828 -5.688 1 95.94 133 PHE B C 1
ATOM 2446 O O . PHE B 1 133 ? -8.039 -12.984 -5.707 1 95.94 133 PHE B O 1
ATOM 2453 N N . THR B 1 134 ? -6.973 -11.266 -6.676 1 94 134 THR B N 1
ATOM 2454 C CA . THR B 1 134 ? -6.816 -11.984 -7.93 1 94 134 THR B CA 1
ATOM 2455 C C . THR B 1 134 ? -5.875 -13.18 -7.758 1 94 134 THR B C 1
ATOM 2457 O O . THR B 1 134 ? -6.102 -14.242 -8.336 1 94 134 THR B O 1
ATOM 2460 N N . ILE B 1 135 ? -4.902 -12.992 -6.922 1 91.75 135 ILE B N 1
ATOM 2461 C CA . ILE B 1 135 ? -3.918 -14.047 -6.703 1 91.75 135 ILE B CA 1
ATOM 2462 C C . ILE B 1 135 ? -4.555 -15.188 -5.906 1 91.75 135 ILE B C 1
ATOM 2464 O O . ILE B 1 135 ? -4.406 -16.359 -6.262 1 91.75 135 ILE B O 1
ATOM 2468 N N . PHE B 1 136 ? -5.297 -14.891 -4.887 1 93.62 136 PHE B N 1
ATOM 2469 C CA . PHE B 1 136 ? -5.941 -15.914 -4.07 1 93.62 136 PHE B CA 1
ATOM 247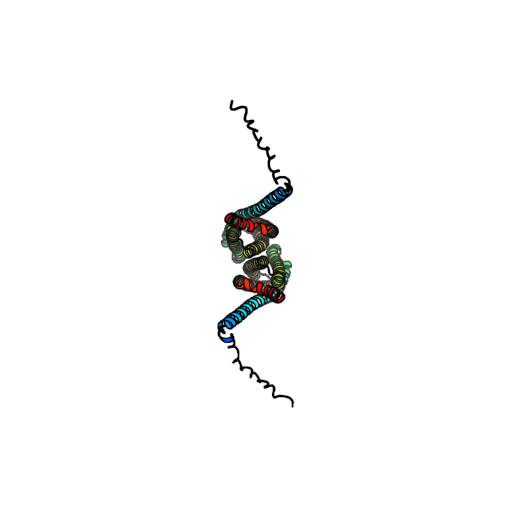0 C C . PHE B 1 136 ? -7.023 -16.641 -4.863 1 93.62 136 PHE B C 1
ATOM 2472 O O . PHE B 1 136 ? -7.211 -17.844 -4.707 1 93.62 136 PHE B O 1
ATOM 2479 N N . GLU B 1 137 ? -7.766 -15.898 -5.656 1 92.81 137 GLU B N 1
ATOM 2480 C CA . GLU B 1 137 ? -8.805 -16.516 -6.477 1 92.81 137 GLU B CA 1
ATOM 2481 C C . GLU B 1 137 ? -8.211 -17.5 -7.469 1 92.81 137 GLU B C 1
ATOM 2483 O O . GLU B 1 137 ? -8.75 -18.594 -7.672 1 92.81 137 GLU B O 1
ATOM 2488 N N . ALA B 1 138 ? -7.102 -17.125 -8.062 1 88.62 138 ALA B N 1
ATOM 2489 C CA . ALA B 1 138 ? -6.438 -18.031 -9.008 1 88.62 138 ALA B CA 1
ATOM 2490 C C . ALA B 1 138 ? -5.93 -19.281 -8.305 1 88.62 138 ALA B C 1
ATOM 2492 O O . ALA B 1 138 ? -6.059 -20.391 -8.828 1 88.62 138 ALA B O 1
ATOM 2493 N N . HIS B 1 139 ? -5.391 -19.125 -7.191 1 85.31 139 HIS B N 1
ATOM 2494 C CA . HIS B 1 139 ? -4.898 -20.266 -6.434 1 85.31 139 HIS B CA 1
ATOM 2495 C C . HIS B 1 139 ? -6.039 -21.203 -6.039 1 85.31 139 HIS B C 1
ATOM 2497 O O . HIS B 1 139 ? -5.871 -22.422 -6.031 1 85.31 139 HIS B O 1
ATOM 2503 N N . SER B 1 140 ? -7.133 -20.625 -5.672 1 89.06 140 SER B N 1
ATOM 2504 C CA . SER B 1 140 ? -8.281 -21.438 -5.277 1 89.06 140 SER B CA 1
ATOM 2505 C C . SER B 1 140 ? -8.797 -22.266 -6.449 1 89.06 140 SER B C 1
ATOM 2507 O O . SER B 1 140 ? -9.234 -23.406 -6.27 1 89.06 140 SER B O 1
ATOM 2509 N N . ARG B 1 141 ? -8.719 -21.719 -7.57 1 86.38 141 ARG B N 1
ATOM 2510 C CA . ARG B 1 141 ? -9.18 -22.422 -8.758 1 86.38 141 ARG B CA 1
ATOM 2511 C C . ARG B 1 141 ? -8.25 -23.594 -9.094 1 86.38 141 ARG B C 1
ATOM 2513 O O . ARG B 1 141 ? -8.695 -24.625 -9.586 1 86.38 141 ARG B O 1
ATOM 2520 N N . ASP B 1 142 ? -7.008 -23.484 -8.812 1 81.62 142 ASP B N 1
ATOM 2521 C CA . ASP B 1 142 ? -6.016 -24.5 -9.156 1 81.62 142 ASP B CA 1
ATOM 2522 C C . ASP B 1 142 ? -5.762 -25.438 -7.988 1 81.62 142 ASP B C 1
ATOM 2524 O O . ASP B 1 142 ? -4.91 -26.328 -8.07 1 81.62 142 ASP B O 1
ATOM 2528 N N . ALA B 1 143 ? -6.43 -25.25 -6.945 1 84.94 143 ALA B N 1
ATOM 2529 C CA . ALA B 1 143 ? -6.184 -26.047 -5.746 1 84.94 143 ALA B CA 1
ATOM 2530 C C . ALA B 1 143 ? -6.496 -27.531 -5.992 1 84.94 143 ALA B C 1
ATOM 2532 O O . ALA B 1 143 ? -7.461 -27.859 -6.688 1 84.94 143 ALA B O 1
ATOM 2533 N N . VAL B 1 144 ? -5.723 -28.328 -5.43 1 80.25 144 VAL B N 1
ATOM 2534 C CA . VAL B 1 144 ? -5.844 -29.766 -5.621 1 80.25 144 VAL B CA 1
ATOM 2535 C C . VAL B 1 144 ? -6.832 -30.344 -4.613 1 80.25 144 VAL B C 1
ATOM 2537 O O . VAL B 1 144 ? -7.664 -31.188 -4.961 1 80.25 144 VAL B O 1
ATOM 2540 N N . THR B 1 145 ? -6.754 -29.781 -3.396 1 86.12 145 THR B N 1
ATOM 2541 C CA . THR B 1 145 ? -7.605 -30.312 -2.342 1 86.12 145 THR B CA 1
ATOM 2542 C C . THR B 1 145 ? -8.789 -29.391 -2.082 1 86.12 145 THR B C 1
ATOM 2544 O O . THR B 1 145 ? -8.695 -28.172 -2.271 1 86.12 145 THR B O 1
ATOM 2547 N N . ALA B 1 146 ? -9.875 -29.938 -1.614 1 88.75 146 ALA B N 1
ATOM 2548 C CA . ALA B 1 146 ? -11.086 -29.188 -1.312 1 88.75 146 ALA B CA 1
ATOM 2549 C C . ALA B 1 146 ? -10.852 -28.188 -0.179 1 88.75 146 ALA B C 1
ATOM 2551 O O . ALA B 1 146 ? -11.414 -27.094 -0.181 1 88.75 146 ALA B O 1
ATOM 2552 N N . SER B 1 147 ? -10.086 -28.578 0.763 1 88.56 147 SER B N 1
ATOM 2553 C CA . SER B 1 147 ? -9.789 -27.703 1.894 1 88.56 147 SER B CA 1
ATOM 2554 C C . SER B 1 147 ? -9.008 -26.469 1.451 1 88.56 147 SER B C 1
ATOM 2556 O O . SER B 1 147 ? -9.273 -25.359 1.917 1 88.56 147 SER B O 1
ATOM 2558 N N . GLU B 1 148 ? -8.125 -26.656 0.556 1 88.5 148 GLU B N 1
ATOM 2559 C CA . GLU B 1 148 ? -7.359 -25.531 0.007 1 88.5 148 GLU B CA 1
ATOM 2560 C C . GLU B 1 148 ? -8.242 -24.625 -0.842 1 88.5 148 GLU B C 1
ATOM 2562 O O . GLU B 1 148 ? -8.109 -23.406 -0.795 1 88.5 148 GLU B O 1
ATOM 2567 N N . LYS B 1 149 ? -9.117 -25.266 -1.543 1 91.56 149 LYS B N 1
ATOM 2568 C CA . LYS B 1 149 ? -10.031 -24.5 -2.395 1 91.56 149 LYS B CA 1
ATOM 2569 C C . LYS B 1 149 ? -10.961 -23.625 -1.562 1 91.56 149 LYS B C 1
ATOM 2571 O O . LYS B 1 149 ? -11.133 -22.438 -1.854 1 91.56 149 LYS B O 1
ATOM 2576 N N . SER B 1 150 ? -11.508 -24.266 -0.544 1 92.19 150 SER B N 1
ATOM 2577 C CA . SER B 1 150 ? -12.422 -23.516 0.314 1 92.19 150 SER B CA 1
ATOM 2578 C C . SER B 1 150 ? -11.695 -22.391 1.042 1 92.19 150 SER B C 1
ATOM 2580 O O . SER B 1 150 ? -12.234 -21.297 1.181 1 92.19 150 SER B O 1
ATOM 2582 N N . ALA B 1 151 ? -10.508 -22.594 1.502 1 92.56 151 ALA B N 1
ATOM 2583 C CA . ALA B 1 151 ? -9.719 -21.578 2.195 1 92.56 151 ALA B CA 1
ATOM 2584 C C . ALA B 1 151 ? -9.32 -20.453 1.246 1 92.56 151 ALA B C 1
ATOM 2586 O O . ALA B 1 151 ? -9.359 -19.266 1.619 1 92.56 151 ALA B O 1
ATOM 2587 N N . GLY B 1 152 ? -8.969 -20.859 0.062 1 94.06 152 GLY B N 1
ATOM 2588 C CA . GLY B 1 152 ? -8.609 -19.875 -0.94 1 94.06 152 GLY B CA 1
ATOM 2589 C C . GLY B 1 152 ? -9.773 -18.984 -1.347 1 94.06 152 GLY B C 1
ATOM 2590 O O . GLY B 1 152 ? -9.617 -17.766 -1.477 1 94.06 152 GLY B O 1
ATOM 2591 N N . GLN B 1 153 ? -10.914 -19.578 -1.479 1 94.75 153 GLN B N 1
ATOM 2592 C CA . GLN B 1 153 ? -12.094 -18.812 -1.868 1 94.75 153 GLN B CA 1
ATOM 2593 C C . GLN B 1 153 ? -12.523 -17.859 -0.76 1 94.75 153 GLN B C 1
ATOM 2595 O O . GLN B 1 153 ? -12.898 -16.719 -1.029 1 94.75 153 GLN B O 1
ATOM 2600 N N . ALA B 1 154 ? -12.477 -18.359 0.381 1 94.5 154 ALA B N 1
ATOM 2601 C CA . ALA B 1 154 ? -12.836 -17.516 1.516 1 94.5 154 ALA B CA 1
ATOM 2602 C C . ALA B 1 154 ? -11.891 -16.328 1.629 1 94.5 154 ALA B C 1
ATOM 2604 O O . ALA B 1 154 ? -12.336 -15.188 1.785 1 94.5 154 ALA B O 1
ATOM 2605 N N . THR B 1 155 ? -10.625 -16.547 1.59 1 96.31 155 THR B N 1
ATOM 2606 C CA . THR B 1 155 ? -9.641 -15.484 1.716 1 96.31 155 THR B CA 1
ATOM 2607 C C . THR B 1 155 ? -9.766 -14.492 0.562 1 96.31 155 THR B C 1
ATOM 2609 O O . THR B 1 155 ? -9.648 -13.281 0.761 1 96.31 155 THR B O 1
ATOM 2612 N N . ALA B 1 156 ? -10.055 -15.031 -0.623 1 96.69 156 ALA B N 1
ATOM 2613 C CA . ALA B 1 156 ? -10.25 -14.164 -1.778 1 96.69 156 ALA B CA 1
ATOM 2614 C C . ALA B 1 156 ? -11.469 -13.258 -1.58 1 96.69 156 ALA B C 1
ATOM 2616 O O . ALA B 1 156 ? -11.422 -12.062 -1.889 1 96.69 156 ALA B O 1
ATOM 2617 N N . THR B 1 157 ? -12.492 -13.812 -1.083 1 96.19 157 THR B N 1
ATOM 2618 C CA . THR B 1 157 ? -13.711 -13.047 -0.848 1 96.19 157 THR B CA 1
ATOM 2619 C C . THR B 1 157 ? -13.461 -11.914 0.148 1 96.19 157 THR B C 1
ATOM 2621 O O . THR B 1 157 ? -13.836 -10.766 -0.099 1 96.19 157 THR B O 1
ATOM 2624 N N . PHE B 1 158 ? -12.781 -12.211 1.178 1 96.94 158 PHE B N 1
ATOM 2625 C CA . PHE B 1 158 ? -12.516 -11.195 2.188 1 96.94 158 PHE B CA 1
ATOM 2626 C C . PHE B 1 158 ? -11.508 -10.172 1.677 1 96.94 158 PHE B C 1
ATOM 2628 O O . PHE B 1 158 ? -11.586 -8.992 2.023 1 96.94 158 PHE B O 1
ATOM 2635 N N . ALA B 1 159 ? -10.586 -10.594 0.906 1 97.56 159 ALA B N 1
ATOM 2636 C CA . ALA B 1 159 ? -9.656 -9.656 0.29 1 97.56 159 ALA B CA 1
ATOM 2637 C C . ALA B 1 159 ? -10.391 -8.664 -0.605 1 97.56 159 ALA B C 1
ATOM 2639 O O . ALA B 1 159 ? -10.062 -7.473 -0.622 1 97.56 159 ALA B O 1
ATOM 2640 N N . PHE B 1 160 ? -11.375 -9.125 -1.321 1 97.12 160 PHE B N 1
ATOM 2641 C CA . PHE B 1 160 ? -12.156 -8.25 -2.186 1 97.12 160 PHE B CA 1
ATOM 2642 C C . PHE B 1 160 ? -12.93 -7.227 -1.361 1 97.12 160 PHE B C 1
ATOM 2644 O O . PHE B 1 160 ? -12.945 -6.039 -1.692 1 97.12 160 PHE B O 1
ATOM 2651 N N . PHE B 1 161 ? -13.516 -7.711 -0.316 1 97.12 161 PHE B N 1
ATOM 2652 C CA . PHE B 1 161 ? -14.266 -6.812 0.552 1 97.12 161 PHE B CA 1
ATOM 2653 C C . PHE B 1 161 ? -13.352 -5.766 1.174 1 97.12 161 PHE B C 1
ATOM 2655 O O . PHE B 1 161 ? -13.719 -4.598 1.295 1 97.12 161 PHE B O 1
ATOM 2662 N N . LEU B 1 162 ? -12.188 -6.195 1.578 1 97.88 162 LEU B N 1
ATOM 2663 C CA . LEU B 1 162 ? -11.234 -5.25 2.154 1 97.88 162 LEU B CA 1
ATOM 2664 C C . LEU B 1 162 ? -10.805 -4.215 1.122 1 97.88 162 LEU B C 1
ATOM 2666 O O . LEU B 1 162 ? -10.648 -3.035 1.45 1 97.88 162 LEU B O 1
ATOM 2670 N N . ALA B 1 163 ? -10.617 -4.633 -0.11 1 97.75 163 ALA B N 1
ATOM 2671 C CA . ALA B 1 163 ? -10.25 -3.697 -1.171 1 97.75 163 ALA B CA 1
ATOM 2672 C C . ALA B 1 163 ? -11.297 -2.602 -1.326 1 97.75 163 ALA B C 1
ATOM 2674 O O . ALA B 1 163 ? -10.961 -1.418 -1.406 1 97.75 163 ALA B O 1
ATOM 2675 N N . VAL B 1 164 ? -12.469 -3.018 -1.274 1 97.06 164 VAL B N 1
ATOM 2676 C CA . VAL B 1 164 ? -13.578 -2.09 -1.502 1 97.06 164 VAL B CA 1
ATOM 2677 C C . VAL B 1 164 ? -13.734 -1.173 -0.292 1 97.06 164 VAL B C 1
ATOM 2679 O O . VAL B 1 164 ? -13.789 0.051 -0.436 1 97.06 164 VAL B O 1
ATOM 2682 N N . ILE B 1 165 ? -13.773 -1.749 0.881 1 96.94 165 ILE B N 1
ATOM 2683 C CA . ILE B 1 165 ? -14.086 -0.969 2.072 1 96.94 165 ILE B CA 1
ATOM 2684 C C . ILE B 1 165 ? -12.945 -0.001 2.375 1 96.94 165 ILE B C 1
ATOM 2686 O O . ILE B 1 165 ? -13.18 1.144 2.768 1 96.94 165 ILE B O 1
ATOM 2690 N N . PHE B 1 166 ? -11.719 -0.425 2.25 1 98.06 166 PHE B N 1
ATOM 2691 C CA . PHE B 1 166 ? -10.609 0.489 2.477 1 98.06 166 PHE B CA 1
ATOM 2692 C C . PHE B 1 166 ? -10.547 1.554 1.388 1 98.06 166 PHE B C 1
ATOM 2694 O O . PHE B 1 166 ? -10.141 2.688 1.643 1 98.06 166 PHE B O 1
ATOM 2701 N N . GLY B 1 167 ? -10.969 1.194 0.201 1 97.44 167 GLY B N 1
ATOM 2702 C CA . GLY B 1 167 ? -11.094 2.209 -0.834 1 97.44 167 GLY B CA 1
ATOM 2703 C C . GLY B 1 167 ? -12.117 3.277 -0.5 1 97.44 167 GLY B C 1
ATOM 2704 O O . GLY B 1 167 ? -11.828 4.473 -0.602 1 97.44 167 GLY B O 1
ATOM 2705 N N . VAL B 1 168 ? -13.234 2.873 -0.061 1 95.5 168 VAL B N 1
ATOM 2706 C CA . VAL B 1 168 ? -14.305 3.789 0.314 1 95.5 168 VAL B CA 1
ATOM 2707 C C . VAL B 1 168 ? -13.867 4.633 1.509 1 95.5 168 VAL B C 1
ATOM 2709 O O . VAL B 1 168 ? -14.062 5.852 1.521 1 95.5 168 VAL B O 1
ATOM 2712 N N . PHE B 1 169 ? -13.297 4.02 2.482 1 96.62 169 PHE B N 1
ATOM 2713 C CA . PHE B 1 169 ? -12.805 4.75 3.646 1 96.62 169 PHE B CA 1
ATOM 2714 C C . PHE B 1 169 ? -11.82 5.836 3.232 1 96.62 169 PHE B C 1
ATOM 2716 O O . PHE B 1 169 ? -11.891 6.961 3.73 1 96.62 169 PHE B O 1
ATOM 2723 N N . SER B 1 170 ? -10.93 5.449 2.385 1 96.88 170 SER B N 1
ATOM 2724 C CA . SER B 1 170 ? -9.93 6.414 1.947 1 96.88 170 SER B CA 1
ATOM 2725 C C . SER B 1 170 ? -10.578 7.609 1.257 1 96.88 170 SER B C 1
ATOM 2727 O O . SER B 1 170 ? -10.148 8.75 1.439 1 96.88 170 SER B O 1
ATOM 2729 N N . ILE B 1 171 ? -11.531 7.355 0.482 1 95.06 171 ILE B N 1
ATOM 2730 C CA . ILE B 1 171 ? -12.242 8.445 -0.182 1 95.06 171 ILE B CA 1
ATOM 2731 C C . ILE B 1 171 ? -12.922 9.328 0.861 1 95.06 171 ILE B C 1
ATOM 2733 O O . ILE B 1 171 ? -12.828 10.555 0.802 1 95.06 171 ILE B O 1
ATOM 2737 N N . PHE B 1 172 ? -13.594 8.727 1.846 1 93.56 172 PHE B N 1
ATOM 2738 C CA . PHE B 1 172 ? -14.25 9.477 2.91 1 93.56 172 PHE B CA 1
ATOM 2739 C C . PHE B 1 172 ? -13.234 10.281 3.709 1 93.56 172 PHE B C 1
ATOM 2741 O O . PHE B 1 172 ? -13.492 11.438 4.062 1 93.56 172 PHE B O 1
ATOM 2748 N N . LEU B 1 173 ? -12.188 9.656 4.023 1 93.81 173 LEU B N 1
ATOM 2749 C CA . LEU B 1 173 ? -11.148 10.344 4.785 1 93.81 173 LEU B CA 1
ATOM 2750 C C . LEU B 1 173 ? -10.594 11.523 3.998 1 93.81 173 LEU B C 1
ATOM 2752 O O . LEU B 1 173 ? -10.281 12.57 4.578 1 93.81 173 LEU B O 1
ATOM 2756 N N . LEU B 1 174 ? -10.453 11.375 2.771 1 91.75 174 LEU B N 1
ATOM 2757 C CA . LEU B 1 174 ? -9.969 12.461 1.924 1 91.75 174 LEU B CA 1
ATOM 2758 C C . LEU B 1 174 ? -10.953 13.625 1.915 1 91.75 174 LEU B C 1
ATOM 2760 O O . LEU B 1 174 ? -10.547 14.789 1.99 1 91.75 174 LEU B O 1
ATOM 2764 N N . MET B 1 175 ? -12.18 13.312 1.903 1 90.62 175 MET B N 1
ATOM 2765 C CA . MET B 1 175 ? -13.211 14.344 1.784 1 90.62 175 MET B CA 1
ATOM 2766 C C . MET B 1 175 ? -13.492 14.984 3.135 1 90.62 175 MET B C 1
ATOM 2768 O O . MET B 1 175 ? -13.773 16.188 3.209 1 90.62 175 MET B O 1
ATOM 2772 N N . TRP B 1 176 ? -13.414 14.266 4.176 1 88.31 176 TRP B N 1
ATOM 2773 C CA . TRP B 1 176 ? -13.891 14.758 5.465 1 88.31 176 TRP B CA 1
ATOM 2774 C C . TRP B 1 176 ? -12.773 14.742 6.5 1 88.31 176 TRP B C 1
ATOM 2776 O O . TRP B 1 176 ? -13.031 14.633 7.699 1 88.31 176 TRP B O 1
ATOM 2786 N N . ARG B 1 177 ? -11.633 14.867 6.07 1 85.19 177 ARG B N 1
ATOM 2787 C CA . ARG B 1 177 ? -10.5 14.797 6.988 1 85.19 177 ARG B CA 1
ATOM 2788 C C . ARG B 1 177 ? -10.531 15.953 7.98 1 85.19 177 ARG B C 1
ATOM 2790 O O . ARG B 1 177 ? -10.023 15.836 9.094 1 85.19 177 ARG B O 1
ATOM 2797 N N . GLN B 1 178 ? -11.055 17.047 7.609 1 82.94 178 GLN B N 1
ATOM 2798 C CA . GLN B 1 178 ? -11.102 18.219 8.477 1 82.94 178 GLN B CA 1
ATOM 2799 C C . GLN B 1 178 ? -11.953 17.938 9.719 1 82.94 178 GLN B C 1
ATOM 2801 O O . GLN B 1 178 ? -11.789 18.609 10.742 1 82.94 178 GLN B O 1
ATOM 2806 N N . TYR B 1 179 ? -12.797 16.984 9.555 1 75.62 179 TYR B N 1
ATOM 2807 C CA . TYR B 1 179 ? -13.719 16.719 10.656 1 75.62 179 TYR B CA 1
ATOM 2808 C C . TYR B 1 179 ? -13.102 15.734 11.648 1 75.62 179 TYR B C 1
ATOM 2810 O O . TYR B 1 179 ? -13.68 15.469 12.703 1 75.62 179 TYR B O 1
ATOM 2818 N N . LEU B 1 180 ? -11.984 15.203 11.312 1 74.31 180 LEU B N 1
ATOM 2819 C CA . LEU B 1 180 ? -11.289 14.336 12.25 1 74.31 180 LEU B CA 1
ATOM 2820 C C . LEU B 1 180 ? -10.688 15.141 13.398 1 74.31 180 LEU B C 1
ATOM 2822 O O . LEU B 1 180 ? -10.523 14.625 14.508 1 74.31 180 LEU B O 1
ATOM 2826 N N . HIS B 1 181 ? -10.336 16.438 13.164 1 62.03 181 HIS B N 1
ATOM 2827 C CA . HIS B 1 181 ? -9.578 17.297 14.078 1 62.03 181 HIS B CA 1
ATOM 2828 C C . HIS B 1 181 ? -10.5 18 15.062 1 62.03 181 HIS B C 1
ATOM 2830 O O . HIS B 1 181 ? -10.039 18.578 16.047 1 62.03 181 HIS B O 1
ATOM 2836 N N . VAL B 1 182 ? -11.703 18.125 14.773 1 51.62 182 VAL B N 1
ATOM 2837 C CA . VAL B 1 182 ? -12.562 19 15.555 1 51.62 182 VAL B CA 1
ATOM 2838 C C . VAL B 1 182 ? -12.633 18.5 17 1 51.62 182 VAL B C 1
ATOM 2840 O O . VAL B 1 182 ? -12.734 19.297 17.938 1 51.62 182 VAL B O 1
ATOM 2843 N N . GLY B 1 183 ? -12.57 17.297 17.234 1 45.19 183 GLY B N 1
ATOM 2844 C CA . GLY B 1 183 ? -12.742 17.125 18.672 1 45.19 183 GLY B CA 1
ATOM 2845 C C . GLY B 1 183 ? -11.656 17.797 19.484 1 45.19 183 GLY B C 1
ATOM 2846 O O . GLY B 1 183 ? -11.805 17.969 20.703 1 45.19 183 GLY B O 1
ATOM 2847 N N . SER B 1 184 ? -10.492 17.875 19 1 42.59 184 SER B N 1
ATOM 2848 C CA . SER B 1 184 ? -9.508 18.484 19.891 1 42.59 184 SER B CA 1
ATOM 2849 C C . SER B 1 184 ? -9.719 20 19.984 1 42.59 184 SER B C 1
ATOM 2851 O O . SER B 1 184 ? -9.234 20.641 20.922 1 42.59 184 SER B O 1
ATOM 2853 N N . SER B 1 185 ? -10.141 20.672 19.016 1 39.44 185 SER B N 1
ATOM 2854 C CA . SER B 1 185 ? -10.336 22.094 19.219 1 39.44 185 SER B CA 1
ATOM 2855 C C . SER B 1 185 ? -11.43 22.359 20.25 1 39.44 185 SER B C 1
ATOM 2857 O O . SER B 1 185 ? -11.477 23.438 20.844 1 39.44 185 SER B O 1
ATOM 2859 N N . GLN B 1 186 ? -12.398 21.641 20.266 1 38.06 186 GLN B N 1
ATOM 2860 C CA . GLN B 1 186 ? -13.391 21.953 21.297 1 38.06 186 GLN B CA 1
ATOM 2861 C C . GLN B 1 186 ? -12.797 21.844 22.688 1 38.06 186 GLN B C 1
ATOM 2863 O O . GLN B 1 186 ? -13.172 22.594 23.594 1 38.06 186 GLN B O 1
ATOM 2868 N N . SER B 1 187 ? -11.914 20.938 22.891 1 37.88 187 SER B N 1
ATOM 2869 C CA . SER B 1 187 ? -11.367 20.922 24.234 1 37.88 187 SER B CA 1
ATOM 2870 C C . SER B 1 187 ? -10.531 22.172 24.516 1 37.88 187 SER B C 1
ATOM 2872 O O . SER B 1 187 ? -10.523 22.688 25.625 1 37.88 187 SER B O 1
ATOM 2874 N N . SER B 1 188 ? -9.867 22.625 23.516 1 37.19 188 SER B N 1
ATOM 2875 C CA . SER B 1 188 ? -9.117 23.844 23.812 1 37.19 188 SER B CA 1
ATOM 2876 C C . SER B 1 188 ? -10.047 25.047 23.938 1 37.19 188 SER B C 1
ATOM 2878 O O . SER B 1 188 ? -9.734 26 24.656 1 37.19 188 SER B O 1
ATOM 2880 N N . MET B 1 189 ? -11.078 25.062 23.156 1 35.16 189 MET B N 1
ATOM 2881 C CA . MET B 1 189 ? -12.008 26.172 23.359 1 35.16 189 MET B CA 1
ATOM 2882 C C . MET B 1 189 ? -12.719 26.047 24.703 1 35.16 189 MET B C 1
ATOM 2884 O O . MET B 1 189 ? -13.047 27.047 25.328 1 35.16 189 MET B O 1
ATOM 2888 N N . ASP B 1 190 ? -13.023 24.875 25.047 1 38.56 190 ASP B N 1
ATOM 2889 C CA . ASP B 1 190 ? -13.656 24.781 26.359 1 38.56 190 ASP B CA 1
ATOM 2890 C C . ASP B 1 190 ? -12.664 25.094 27.484 1 38.56 190 ASP B C 1
ATOM 2892 O O . ASP B 1 190 ? -13.062 25.5 28.578 1 38.56 190 ASP B O 1
ATOM 2896 N N . SER B 1 191 ? -11.422 24.859 27.219 1 37.66 191 SER B N 1
ATOM 2897 C CA . SER B 1 191 ? -10.523 25.234 28.297 1 37.66 191 SER B CA 1
ATOM 2898 C C . SER B 1 191 ? -10.414 26.75 28.406 1 37.66 191 SER B C 1
ATOM 2900 O O . SER B 1 191 ? -9.844 27.266 29.375 1 37.66 191 SER B O 1
ATOM 2902 N N . TYR B 1 192 ? -10.578 27.438 27.266 1 36.66 192 TYR B N 1
ATOM 2903 C CA . TYR B 1 192 ? -10.508 28.891 27.422 1 36.66 192 TYR B CA 1
ATOM 2904 C C . TYR B 1 192 ? -11.836 29.453 27.891 1 36.66 192 TYR B C 1
ATOM 2906 O O . TYR B 1 192 ? -11.961 30.656 28.125 1 36.66 192 TYR B O 1
ATOM 2914 N N . ALA B 1 193 ? -12.828 28.594 27.922 1 35.06 193 ALA B N 1
ATOM 2915 C CA . ALA B 1 193 ? -13.984 29.156 28.609 1 35.06 193 ALA B CA 1
ATOM 2916 C C . ALA B 1 193 ? -13.93 28.891 30.109 1 35.06 193 ALA B C 1
ATOM 2918 O O . ALA B 1 193 ? -13.414 27.859 30.547 1 35.06 193 ALA B O 1
#